Protein AF-A0A318CT00-F1 (afdb_monomer)

Solvent-accessible surface area (backbone atoms only — not comparable to full-atom values): 12158 Å² total; per-residue (Å²): 122,78,71,61,59,56,55,53,52,54,54,54,51,52,57,68,65,67,69,78,81,80,78,90,71,81,80,75,81,72,76,75,76,89,69,74,80,74,77,84,78,70,94,64,83,68,54,72,71,37,45,52,51,52,60,51,34,50,70,79,40,42,70,59,46,50,54,40,53,77,30,71,51,37,71,70,66,55,48,69,48,78,58,28,53,43,57,77,86,43,83,44,32,28,64,54,87,92,43,58,92,56,94,64,22,31,25,99,72,71,53,66,76,62,49,34,78,83,38,48,67,60,38,52,55,41,61,74,32,75,82,56,39,50,54,34,51,71,56,69,32,59,72,52,86,73,13,50,62,33,42,45,34,41,36,61,69,10,33,33,81,78,69,40,56,88,79,35,73,72,17,38,40,54,41,56,77,46,58,35,74,82,28,51,81,75,86,48,64,35,99,68,36,42,82,39,88,68,75,88,125

Structure (mmCIF, N/CA/C/O backbone):
data_AF-A0A318CT00-F1
#
_entry.id   AF-A0A318CT00-F1
#
loop_
_atom_site.group_PDB
_atom_site.id
_atom_site.type_symbol
_atom_site.label_atom_id
_atom_site.label_alt_id
_atom_site.label_comp_id
_atom_site.label_asym_id
_atom_site.label_entity_id
_atom_site.label_seq_id
_atom_site.pdbx_PDB_ins_code
_atom_site.Cartn_x
_atom_site.Cartn_y
_atom_site.Cartn_z
_atom_site.occupancy
_atom_site.B_iso_or_equiv
_atom_site.auth_seq_id
_atom_site.auth_comp_id
_atom_site.auth_asym_id
_atom_site.auth_atom_id
_atom_site.pdbx_PDB_model_num
ATOM 1 N N . MET A 1 1 ? -63.229 35.236 -42.352 1.00 52.47 1 MET A N 1
ATOM 2 C CA . MET A 1 1 ? -61.796 35.139 -41.970 1.00 52.47 1 MET A CA 1
ATOM 3 C C . MET A 1 1 ? -61.338 36.138 -40.893 1.00 52.47 1 MET A C 1
ATOM 5 O O . MET A 1 1 ? -60.357 35.857 -40.221 1.00 52.47 1 MET A O 1
ATOM 9 N N . ARG A 1 2 ? -62.037 37.259 -40.644 1.00 52.44 2 ARG A N 1
ATOM 10 C CA . ARG A 1 2 ? -61.587 38.312 -39.702 1.00 52.44 2 ARG A CA 1
ATOM 11 C C . ARG A 1 2 ? -61.764 37.989 -38.200 1.00 52.44 2 ARG A C 1
ATOM 13 O O . ARG A 1 2 ? -61.057 38.550 -37.375 1.00 52.44 2 ARG A O 1
ATOM 20 N N . HIS A 1 3 ? -62.640 37.044 -37.841 1.00 49.66 3 HIS A N 1
ATOM 21 C CA . HIS A 1 3 ? -62.879 36.651 -36.439 1.00 49.66 3 HIS A CA 1
ATOM 22 C C . HIS A 1 3 ? -61.951 35.543 -35.912 1.00 49.66 3 HIS A C 1
ATOM 24 O O . HIS A 1 3 ? -61.847 35.367 -34.701 1.00 49.66 3 HIS A O 1
ATOM 30 N N . TYR A 1 4 ? -61.254 34.814 -36.792 1.00 52.44 4 TYR A N 1
ATOM 31 C CA . TYR A 1 4 ? -60.377 33.708 -36.382 1.00 52.44 4 TYR A CA 1
ATOM 32 C C . TYR A 1 4 ? -58.984 34.207 -35.963 1.00 52.44 4 TYR A C 1
ATOM 34 O O . TYR A 1 4 ? -58.450 33.789 -34.941 1.00 52.44 4 TYR A O 1
ATOM 42 N N . SER A 1 5 ? -58.447 35.202 -36.680 1.00 50.97 5 SER A N 1
ATOM 43 C CA . SER A 1 5 ? -57.167 35.851 -36.351 1.00 50.97 5 SER A CA 1
ATOM 44 C C . SER A 1 5 ? -57.209 36.616 -35.016 1.00 50.97 5 SER A C 1
ATOM 46 O O . SER A 1 5 ? -56.236 36.595 -34.269 1.00 50.97 5 SER A O 1
ATOM 48 N N . SER A 1 6 ? -58.357 37.205 -34.654 1.00 52.09 6 SER A N 1
ATOM 49 C CA . SER A 1 6 ? -58.512 37.948 -33.393 1.00 52.09 6 SER A CA 1
ATOM 50 C C . SER A 1 6 ? -58.491 37.040 -32.154 1.00 52.09 6 SER A C 1
ATOM 52 O O . SER A 1 6 ? -57.925 37.418 -31.132 1.00 52.09 6 SER A O 1
ATOM 54 N N . ARG A 1 7 ? -59.027 35.813 -32.245 1.00 54.34 7 ARG A N 1
ATOM 55 C CA . ARG A 1 7 ? -59.023 34.857 -31.123 1.00 54.34 7 ARG A CA 1
ATOM 56 C C . ARG A 1 7 ? -57.649 34.235 -30.881 1.00 54.34 7 ARG A C 1
ATOM 58 O O . ARG A 1 7 ? -57.280 34.029 -29.731 1.00 54.34 7 ARG A O 1
ATOM 65 N N . ILE A 1 8 ? -56.873 34.011 -31.941 1.00 58.53 8 ILE A N 1
ATOM 66 C CA . ILE A 1 8 ? -55.503 33.490 -31.828 1.00 58.53 8 ILE A CA 1
ATOM 67 C C . ILE A 1 8 ? -54.570 34.553 -31.228 1.00 58.53 8 ILE A C 1
ATOM 69 O O . ILE A 1 8 ? -53.793 34.238 -30.332 1.00 58.53 8 ILE A O 1
ATOM 73 N N . SER A 1 9 ? -54.713 35.827 -31.619 1.00 55.22 9 SER A N 1
ATOM 74 C CA . SER A 1 9 ? -53.922 36.918 -31.026 1.00 55.22 9 SER A CA 1
ATOM 75 C C . SER A 1 9 ? -54.173 37.112 -29.528 1.00 55.22 9 SER A C 1
ATOM 77 O O . SER A 1 9 ? -53.223 37.37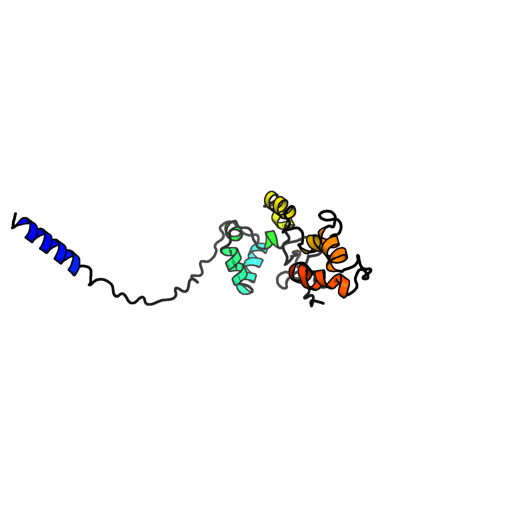4 -28.797 1.00 55.22 9 SER A O 1
ATOM 79 N N . ILE A 1 10 ? -55.412 36.953 -29.048 1.00 59.31 10 ILE A N 1
ATOM 80 C CA . ILE A 1 10 ? -55.735 37.119 -27.618 1.00 59.31 10 ILE A CA 1
ATOM 81 C C . ILE A 1 10 ? -55.177 35.954 -26.783 1.00 59.31 10 ILE A C 1
ATOM 83 O O . ILE A 1 10 ? -54.678 36.172 -25.681 1.00 59.31 10 ILE A O 1
ATOM 87 N N . ILE A 1 11 ? -55.187 34.731 -27.322 1.00 59.06 11 ILE A N 1
ATOM 88 C CA . ILE A 1 11 ? -54.630 33.553 -26.639 1.00 59.06 11 ILE A CA 1
ATOM 89 C C . ILE A 1 11 ? -53.096 33.636 -26.576 1.00 59.06 11 ILE A C 1
ATOM 91 O O . ILE A 1 11 ? -52.516 33.375 -25.525 1.00 59.06 11 ILE A O 1
ATOM 95 N N . CYS A 1 12 ? -52.428 34.079 -27.646 1.00 57.16 12 CYS A N 1
ATOM 96 C CA . CYS A 1 12 ? -50.974 34.262 -27.631 1.00 57.16 12 CYS A CA 1
ATOM 97 C C . CYS A 1 12 ? -50.523 35.386 -26.681 1.00 57.16 12 CYS A C 1
ATOM 99 O O . CYS A 1 12 ? -49.495 35.239 -26.021 1.00 57.16 12 CYS A O 1
ATOM 101 N N . LEU A 1 13 ? -51.291 36.476 -26.554 1.00 56.59 13 LEU A N 1
ATOM 102 C CA . LEU A 1 13 ? -50.952 37.568 -25.631 1.00 56.59 13 LEU A CA 1
ATOM 103 C C . LEU A 1 13 ? -51.122 37.161 -24.155 1.00 56.59 13 LEU A C 1
ATOM 105 O O . LEU A 1 13 ? -50.315 37.557 -23.316 1.00 56.59 13 LEU A O 1
ATOM 109 N N . ALA A 1 14 ? -52.125 36.334 -23.839 1.00 57.88 14 ALA A N 1
ATOM 110 C CA . ALA A 1 14 ? -52.352 35.822 -22.485 1.00 57.88 14 ALA A CA 1
ATOM 111 C C . ALA A 1 14 ? -51.259 34.835 -22.032 1.00 57.88 14 ALA A C 1
ATOM 113 O O . ALA A 1 14 ? -50.863 34.843 -20.868 1.00 57.88 14 ALA A O 1
ATOM 114 N N . VAL A 1 15 ? -50.716 34.031 -22.955 1.00 58.41 15 VAL A N 1
ATOM 115 C CA . VAL A 1 15 ? -49.593 33.122 -22.663 1.00 58.41 15 VAL A CA 1
ATOM 116 C C . VAL A 1 15 ? -48.281 33.894 -22.474 1.00 58.41 15 VAL A C 1
ATOM 118 O O . VAL A 1 15 ? -47.490 33.542 -21.604 1.00 58.41 15 VAL A O 1
ATOM 121 N N . LEU A 1 16 ? -48.068 34.985 -23.219 1.00 54.69 16 LEU A N 1
ATOM 122 C CA . LEU A 1 16 ? -46.859 35.807 -23.090 1.00 54.69 16 LEU A CA 1
ATOM 123 C C . LEU A 1 16 ? -46.834 36.670 -21.815 1.00 54.69 16 LEU A C 1
ATOM 125 O O . LEU A 1 16 ? -45.754 36.908 -21.282 1.00 54.69 16 LEU A O 1
ATOM 129 N N . PHE A 1 17 ? -47.987 37.093 -21.284 1.00 53.16 17 PHE A N 1
ATOM 130 C CA . PHE A 1 17 ? -48.047 37.876 -20.038 1.00 53.16 17 PHE A CA 1
ATOM 131 C C . PHE A 1 17 ? -48.208 37.037 -18.757 1.00 53.16 17 PHE A C 1
ATOM 133 O O . PHE A 1 17 ? -47.849 37.509 -17.680 1.00 53.16 17 PHE A O 1
ATOM 140 N N . GLY A 1 18 ? -48.693 35.793 -18.842 1.00 47.41 18 GLY A N 1
ATOM 141 C CA . GLY A 1 18 ? -48.834 34.907 -17.676 1.00 47.41 18 GLY A CA 1
ATOM 142 C C . GLY A 1 18 ? -47.523 34.280 -17.177 1.00 47.41 18 GLY A C 1
ATOM 143 O O . GLY A 1 18 ? -47.467 33.802 -16.048 1.00 47.41 18 GLY A O 1
ATOM 144 N N . GLY A 1 19 ? -46.464 34.284 -17.994 1.00 48.69 19 GLY A N 1
ATOM 145 C CA . GLY A 1 19 ? -45.205 33.589 -17.692 1.00 48.69 19 GLY A CA 1
ATOM 146 C C . GLY A 1 19 ? -44.165 34.378 -16.887 1.00 48.69 19 GLY A C 1
ATOM 147 O O . GLY A 1 19 ? -43.134 33.810 -16.543 1.00 48.69 19 GLY A O 1
ATOM 148 N N . VAL A 1 20 ? -44.388 35.665 -16.593 1.00 52.81 20 VAL A N 1
ATOM 149 C CA . VAL A 1 20 ? -43.320 36.566 -16.094 1.00 52.81 20 VAL A CA 1
ATOM 150 C C . VAL A 1 20 ? -43.417 36.880 -14.587 1.00 52.81 20 VAL A C 1
ATOM 152 O O . VAL A 1 20 ? -42.560 37.569 -14.049 1.00 52.81 20 VAL A O 1
ATOM 155 N N . LEU A 1 21 ? -44.400 36.342 -13.851 1.00 49.97 21 LEU A N 1
ATOM 156 C CA . LEU A 1 21 ? -44.610 36.687 -12.427 1.00 49.97 21 LEU A CA 1
ATOM 157 C C . LEU A 1 21 ? -44.388 35.557 -11.407 1.00 49.97 21 LEU A C 1
ATOM 159 O O . LEU A 1 21 ? -44.683 35.741 -10.229 1.00 49.97 21 LEU A O 1
ATOM 163 N N . ALA A 1 22 ? -43.820 34.416 -11.797 1.00 51.59 22 ALA A N 1
ATOM 164 C CA . ALA A 1 22 ? -43.527 33.333 -10.857 1.00 51.59 22 ALA A CA 1
ATOM 165 C C . ALA A 1 22 ? -42.032 32.989 -10.842 1.00 51.59 22 ALA A C 1
ATOM 167 O O . ALA A 1 22 ? -41.564 32.216 -11.672 1.00 51.59 22 ALA A O 1
ATOM 168 N N . GLY A 1 23 ? -41.299 33.531 -9.862 1.00 47.09 23 GLY A N 1
ATOM 169 C CA . GLY A 1 23 ? -40.053 32.905 -9.408 1.00 47.09 23 GLY A CA 1
ATOM 170 C C . GLY A 1 23 ? -38.842 33.810 -9.193 1.00 47.09 23 GLY A C 1
ATOM 171 O O . GLY A 1 23 ? -37.762 33.470 -9.660 1.00 47.09 23 GLY A O 1
ATOM 172 N N . THR A 1 24 ? -38.948 34.900 -8.429 1.00 51.81 24 THR A N 1
ATOM 173 C CA . THR A 1 24 ? -37.773 35.398 -7.687 1.00 51.81 24 THR A CA 1
ATOM 174 C C . THR A 1 24 ? -37.760 34.754 -6.304 1.00 51.81 24 THR A C 1
ATOM 176 O O . THR A 1 24 ? -38.106 35.378 -5.303 1.00 51.81 24 THR A O 1
ATOM 179 N N . SER A 1 25 ? -37.393 33.477 -6.242 1.00 45.25 25 SER A N 1
ATOM 180 C CA . SER A 1 25 ? -36.949 32.873 -4.989 1.00 45.25 25 SER A CA 1
ATOM 181 C C . SER A 1 25 ? -35.457 33.149 -4.876 1.00 45.25 25 SER A C 1
ATOM 183 O O . SER A 1 25 ? -34.653 32.534 -5.573 1.00 45.25 25 SER A O 1
ATOM 185 N N . ALA A 1 26 ? -35.092 34.118 -4.036 1.00 49.06 26 ALA A N 1
ATOM 186 C CA . ALA A 1 26 ? -33.720 34.266 -3.578 1.00 49.06 26 ALA A CA 1
ATOM 187 C C . ALA A 1 26 ? -33.295 32.930 -2.953 1.00 49.06 26 ALA A C 1
ATOM 189 O O . ALA A 1 26 ? -33.867 32.496 -1.953 1.00 49.06 26 ALA A O 1
ATOM 190 N N . ALA A 1 27 ? -32.353 32.241 -3.594 1.00 42.62 27 ALA A N 1
ATOM 191 C CA . ALA A 1 27 ? -31.769 31.024 -3.064 1.00 42.62 27 ALA A CA 1
ATOM 192 C C . ALA A 1 27 ? -30.893 31.402 -1.864 1.00 42.62 27 ALA A C 1
ATOM 194 O O . ALA A 1 27 ? -29.747 31.820 -2.009 1.00 42.62 27 ALA A O 1
ATOM 195 N N . GLU A 1 28 ? -31.468 31.290 -0.672 1.00 46.75 28 GLU A N 1
ATOM 196 C CA . GLU A 1 28 ? -30.740 31.237 0.586 1.00 46.75 28 GLU A CA 1
ATOM 197 C C . GLU A 1 28 ? -29.873 29.970 0.545 1.00 46.75 28 GLU A C 1
ATOM 199 O O . GLU A 1 28 ? -30.376 28.850 0.662 1.00 46.75 28 GLU A O 1
ATOM 204 N N . THR A 1 29 ? -28.569 30.122 0.301 1.00 46.72 29 THR A N 1
ATOM 205 C CA . THR A 1 29 ? -27.605 29.020 0.372 1.00 46.72 29 THR A CA 1
ATOM 206 C C . THR A 1 29 ? -27.414 28.639 1.835 1.00 46.72 29 THR A C 1
ATOM 208 O O . THR A 1 29 ? -26.446 29.031 2.484 1.00 46.72 29 THR A O 1
ATOM 211 N N . LYS A 1 30 ? -28.369 27.886 2.383 1.00 43.84 30 LYS A N 1
ATOM 212 C CA . LYS A 1 30 ? -28.111 27.040 3.542 1.00 43.84 30 LYS A CA 1
ATOM 213 C C . LYS A 1 30 ? -27.163 25.960 3.062 1.00 43.84 30 LYS A C 1
ATOM 215 O O . LYS A 1 30 ? -27.610 25.034 2.394 1.00 43.84 30 LYS A O 1
ATOM 220 N N . ASP A 1 31 ? -25.877 26.106 3.367 1.00 51.81 31 ASP A N 1
ATOM 221 C CA . ASP A 1 31 ? -24.931 25.000 3.266 1.00 51.81 31 ASP A CA 1
ATOM 222 C C . ASP A 1 31 ? -25.512 23.836 4.077 1.00 51.81 31 ASP A C 1
ATOM 224 O O . ASP A 1 31 ? -25.619 23.937 5.308 1.00 51.81 31 ASP A O 1
ATOM 228 N N . PRO A 1 32 ? -25.965 22.748 3.429 1.00 48.97 32 PRO A N 1
ATOM 229 C CA . PRO A 1 32 ? -26.409 21.595 4.169 1.00 48.97 32 PRO A CA 1
ATOM 230 C C . PRO A 1 32 ? -25.144 21.002 4.767 1.00 48.97 32 PRO A C 1
ATOM 232 O O . PRO A 1 32 ? -24.272 20.502 4.062 1.00 48.97 32 PRO A O 1
ATOM 235 N N . ASN A 1 33 ? -25.015 21.097 6.081 1.00 59.34 33 ASN A N 1
ATOM 236 C CA . ASN A 1 33 ? -24.000 20.369 6.811 1.00 59.34 33 ASN A CA 1
ATOM 237 C C . ASN A 1 33 ? -24.298 18.870 6.605 1.00 59.34 33 ASN A C 1
ATOM 239 O O . ASN A 1 33 ? -25.126 18.298 7.309 1.00 59.34 33 ASN A O 1
ATOM 243 N N . ILE A 1 34 ? -23.679 18.245 5.591 1.00 55.53 34 ILE A N 1
ATOM 244 C CA . ILE A 1 34 ? -23.815 16.815 5.235 1.00 55.53 34 ILE A CA 1
ATOM 245 C C . ILE A 1 34 ? -23.017 15.955 6.229 1.00 55.53 34 ILE A C 1
ATOM 247 O O . ILE A 1 34 ? -22.275 15.045 5.874 1.00 55.53 34 ILE A O 1
ATOM 251 N N . ALA A 1 35 ? -23.146 16.279 7.508 1.00 53.94 35 ALA A N 1
ATOM 252 C CA . ALA A 1 35 ? -22.659 15.496 8.623 1.00 53.94 35 ALA A CA 1
ATOM 253 C C . ALA A 1 35 ? -23.850 15.078 9.491 1.00 53.94 35 ALA A C 1
ATOM 255 O O . ALA A 1 35 ? -23.768 15.074 10.719 1.00 53.94 35 ALA A O 1
ATOM 256 N N . ASP A 1 36 ? -24.952 14.669 8.856 1.00 50.88 36 ASP A N 1
ATOM 257 C CA . ASP A 1 36 ? -25.852 13.718 9.492 1.00 50.88 36 ASP A CA 1
ATOM 258 C C . ASP A 1 36 ? -25.033 12.450 9.718 1.00 50.88 36 ASP A C 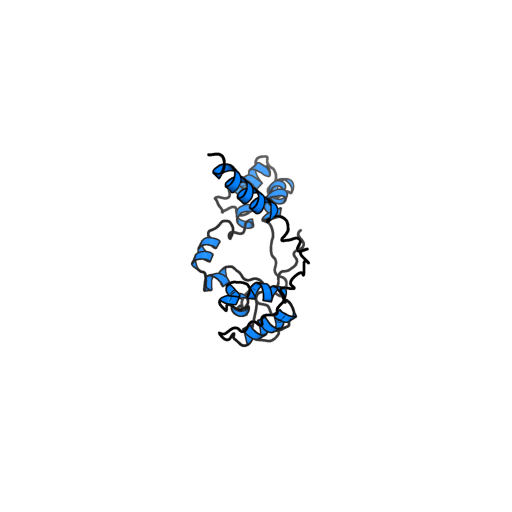1
ATOM 260 O O . ASP A 1 36 ? -24.787 11.659 8.802 1.00 50.88 36 ASP A O 1
ATOM 264 N N . LYS A 1 37 ? -24.542 12.300 10.952 1.00 58.06 37 LYS A N 1
ATOM 265 C CA . LYS A 1 37 ? -23.853 11.111 11.443 1.00 58.06 37 LYS A CA 1
ATOM 266 C C . LYS A 1 37 ? -24.814 9.928 11.360 1.00 58.06 37 LYS A C 1
ATOM 268 O O . LYS A 1 37 ? -25.408 9.519 12.350 1.00 58.06 37 LYS A O 1
ATOM 273 N N . LYS A 1 38 ? -24.958 9.353 10.166 1.00 54.59 38 LYS A N 1
ATOM 274 C CA . LYS A 1 38 ? -25.502 8.013 9.998 1.00 54.59 38 LYS A CA 1
ATOM 275 C C . LYS A 1 38 ? -24.506 7.067 10.642 1.00 54.59 38 LYS A C 1
ATOM 277 O O . LYS A 1 38 ? -23.428 6.807 10.095 1.00 54.59 38 LYS A O 1
ATOM 282 N N . GLU A 1 39 ? -24.864 6.636 11.842 1.00 59.38 39 GLU A N 1
ATOM 283 C CA . GLU A 1 39 ? -24.234 5.545 12.561 1.00 59.38 39 GLU A CA 1
ATOM 284 C C . GLU A 1 39 ? -24.133 4.342 11.620 1.00 59.38 39 GLU A C 1
ATOM 286 O O . GLU A 1 39 ? -25.124 3.872 11.054 1.00 59.38 39 GLU A O 1
ATOM 291 N N . LEU A 1 40 ? -22.902 3.898 11.377 1.00 53.38 40 LEU A N 1
ATOM 292 C CA . LEU A 1 40 ? -22.662 2.680 10.623 1.00 53.38 40 LEU A CA 1
ATOM 293 C C . LEU A 1 40 ? -23.032 1.492 11.491 1.00 53.38 40 LEU A C 1
ATOM 295 O O . LEU A 1 40 ? -22.228 1.042 12.302 1.00 53.38 40 LEU A O 1
ATOM 299 N N . VAL A 1 41 ? -24.220 0.944 11.280 1.00 53.31 41 VAL A N 1
ATOM 300 C CA . VAL A 1 41 ? -24.570 -0.352 11.855 1.00 53.31 41 VAL A CA 1
ATOM 301 C C . VAL A 1 41 ? -24.262 -1.429 10.821 1.00 53.31 41 VAL A C 1
ATOM 303 O O . VAL A 1 41 ? -25.009 -1.645 9.865 1.00 53.31 41 VAL A O 1
ATOM 306 N N . ILE A 1 42 ? -23.124 -2.090 11.000 1.00 55.59 42 ILE A N 1
ATOM 307 C CA . ILE A 1 42 ? -22.641 -3.156 10.122 1.00 55.59 42 ILE A CA 1
ATOM 308 C C . ILE A 1 42 ? -23.365 -4.453 10.513 1.00 55.59 42 ILE A C 1
ATOM 310 O O . ILE A 1 42 ? -23.166 -4.988 11.599 1.00 55.59 42 ILE A O 1
ATOM 314 N N . LYS A 1 43 ? -24.231 -4.971 9.632 1.00 50.59 43 LYS A N 1
ATOM 315 C CA . LYS A 1 43 ? -25.104 -6.139 9.898 1.00 50.59 43 LYS A CA 1
ATOM 316 C C . LYS A 1 43 ? -24.457 -7.520 9.654 1.00 50.59 43 LYS A C 1
ATOM 318 O O . LYS A 1 43 ? -25.150 -8.534 9.639 1.00 50.59 43 LYS A O 1
ATOM 323 N N . ARG A 1 44 ? -23.130 -7.579 9.512 1.00 63.12 44 ARG A N 1
ATOM 324 C CA . ARG A 1 44 ? -22.292 -8.782 9.674 1.00 63.12 44 ARG A CA 1
ATOM 325 C C . ARG A 1 44 ? -21.217 -8.416 10.689 1.00 63.12 44 ARG A C 1
ATOM 327 O O . ARG A 1 44 ? -20.488 -7.463 10.452 1.00 63.12 44 ARG A O 1
ATOM 334 N N . GLY A 1 45 ? -21.167 -9.106 11.825 1.00 69.25 45 GLY A N 1
ATOM 335 C CA . GLY A 1 45 ? -20.269 -8.715 12.910 1.00 69.25 45 GLY A CA 1
ATOM 336 C C . GLY A 1 45 ? -18.810 -8.694 12.455 1.00 69.25 45 GLY A C 1
ATOM 337 O O . GLY A 1 45 ? -18.347 -9.637 11.813 1.00 69.25 45 GLY A O 1
ATOM 338 N N . TYR A 1 46 ? -18.101 -7.620 12.787 1.00 84.50 46 TYR A N 1
ATOM 339 C CA . TYR A 1 46 ? -16.644 -7.618 12.769 1.00 84.50 46 TYR A CA 1
ATOM 340 C C . TYR A 1 46 ? -16.111 -8.476 13.915 1.00 84.50 46 TYR A C 1
ATOM 342 O O . TYR A 1 46 ? -16.795 -8.648 14.927 1.00 84.50 46 TYR A O 1
ATOM 350 N N . SER A 1 47 ? -14.886 -8.994 13.776 1.00 88.44 47 SER A N 1
ATOM 351 C CA . SER A 1 47 ? -14.186 -9.529 14.946 1.00 88.44 47 SER A CA 1
ATOM 352 C C . SER A 1 47 ? -13.990 -8.414 15.975 1.00 88.44 47 SER A C 1
ATOM 354 O O . SER A 1 47 ? -13.991 -7.227 15.632 1.00 88.44 47 SER A O 1
ATOM 356 N N . GLU A 1 48 ? -13.799 -8.790 17.234 1.00 89.50 48 GLU A N 1
ATOM 357 C CA . GLU A 1 48 ? -13.554 -7.831 18.310 1.00 89.50 48 GLU A CA 1
ATOM 358 C C . GLU A 1 48 ? -12.323 -6.961 18.008 1.00 89.50 48 GLU A C 1
ATOM 360 O O . GLU A 1 48 ? -12.340 -5.746 18.188 1.00 89.50 48 GLU A O 1
ATOM 365 N N . GLU A 1 49 ? -11.268 -7.551 17.442 1.00 89.62 49 GLU A N 1
ATOM 366 C CA . GLU A 1 49 ? -10.069 -6.819 17.040 1.00 89.62 49 GLU A CA 1
ATOM 367 C C . GLU A 1 49 ? -10.354 -5.815 15.922 1.00 89.62 49 GLU A C 1
ATOM 369 O O . GLU A 1 49 ? -9.866 -4.685 15.973 1.00 89.62 49 GLU A O 1
ATOM 374 N N . ALA A 1 50 ? -11.146 -6.199 14.919 1.00 92.31 50 ALA A N 1
ATOM 375 C CA . ALA A 1 50 ? -11.522 -5.305 13.833 1.00 92.31 50 ALA A CA 1
ATOM 376 C C . ALA A 1 50 ? -12.413 -4.150 14.329 1.00 92.31 50 ALA A C 1
ATOM 378 O O . ALA A 1 50 ? -12.184 -3.002 13.940 1.00 92.31 50 ALA A O 1
ATOM 379 N N . ALA A 1 51 ? -13.360 -4.423 15.232 1.00 91.69 51 ALA A N 1
ATOM 380 C CA . ALA A 1 51 ? -14.199 -3.403 15.862 1.00 91.69 51 ALA A CA 1
ATOM 381 C C . ALA A 1 51 ? -13.364 -2.404 16.681 1.00 91.69 51 ALA A C 1
ATOM 383 O O . ALA A 1 51 ? -13.474 -1.196 16.471 1.00 91.69 51 ALA A O 1
ATOM 384 N N . ASN A 1 52 ? -12.434 -2.897 17.505 1.00 92.31 52 ASN A N 1
ATOM 385 C CA . ASN A 1 52 ? -11.511 -2.064 18.282 1.00 92.31 52 ASN A CA 1
ATOM 386 C C . ASN A 1 52 ? -10.678 -1.126 17.391 1.00 92.31 52 ASN A C 1
ATOM 388 O O . ASN A 1 52 ? -10.445 0.035 17.741 1.00 92.31 52 ASN A O 1
ATOM 392 N N . CYS A 1 53 ? -10.246 -1.610 16.219 1.00 94.19 53 CYS A N 1
ATOM 393 C CA . CYS A 1 53 ? -9.543 -0.779 15.241 1.00 94.19 53 CYS A CA 1
ATOM 394 C C . CYS A 1 53 ? -10.440 0.365 14.745 1.00 94.19 53 CYS A C 1
ATOM 396 O O . CYS A 1 53 ? -10.013 1.518 14.755 1.00 94.19 53 CYS A O 1
ATOM 398 N N . ILE A 1 54 ? -11.677 0.060 14.344 1.00 94.50 54 ILE A N 1
ATOM 399 C CA . ILE A 1 54 ? -12.633 1.042 13.810 1.00 94.50 54 ILE A CA 1
ATOM 400 C C . ILE A 1 54 ? -12.991 2.089 14.871 1.00 94.50 54 ILE A C 1
ATOM 402 O O . ILE A 1 54 ? -12.945 3.283 14.584 1.00 94.50 54 ILE A O 1
ATOM 406 N N . GLU A 1 55 ? -13.296 1.672 16.099 1.00 94.06 55 GLU A N 1
ATOM 407 C CA . GLU A 1 55 ? -13.702 2.576 17.181 1.00 94.06 55 GLU A CA 1
ATOM 408 C C . GLU A 1 55 ? -12.589 3.538 17.603 1.00 94.06 55 GLU A C 1
ATOM 410 O O . GLU A 1 55 ? -12.831 4.732 17.805 1.00 94.06 55 GLU A O 1
ATOM 415 N N . CYS A 1 56 ? -11.358 3.035 17.721 1.00 94.19 56 CYS A N 1
ATOM 416 C CA . CYS A 1 56 ? -10.203 3.862 18.051 1.00 94.19 56 CYS A CA 1
ATOM 417 C C . CYS A 1 56 ? -9.898 4.846 16.911 1.00 94.19 56 CYS A C 1
ATOM 419 O O . CYS A 1 56 ? -9.789 6.053 17.132 1.00 94.19 56 CYS A O 1
ATOM 421 N N . HIS A 1 57 ? -9.856 4.365 15.665 1.00 95.31 57 HIS A N 1
ATOM 422 C CA . HIS A 1 57 ? -9.563 5.215 14.511 1.00 95.31 57 HIS A CA 1
ATOM 423 C C . HIS A 1 57 ? -10.695 6.185 14.153 1.00 95.31 57 HIS A C 1
ATOM 425 O O . HIS A 1 57 ? -10.423 7.208 13.529 1.00 95.31 57 HIS A O 1
ATOM 431 N N . ALA A 1 58 ? -11.936 5.939 14.579 1.00 94.12 58 ALA A N 1
ATOM 432 C CA . ALA A 1 58 ? -13.023 6.907 14.441 1.00 94.12 58 ALA A CA 1
ATOM 433 C C . ALA A 1 58 ? -12.792 8.156 15.306 1.00 94.12 58 ALA A C 1
ATOM 435 O O . ALA A 1 58 ? -13.276 9.234 14.963 1.00 94.12 58 ALA A O 1
ATOM 436 N N . LYS A 1 59 ? -12.038 8.020 16.404 1.00 93.69 59 LYS A N 1
ATOM 437 C CA . LYS A 1 59 ? -11.648 9.123 17.293 1.00 93.69 59 LYS A CA 1
ATOM 438 C C . LYS A 1 59 ? -10.341 9.770 16.837 1.00 93.69 59 LYS A C 1
ATOM 440 O O . LYS A 1 59 ? -10.280 10.985 16.701 1.00 93.69 59 LYS A O 1
ATOM 445 N N . GLU A 1 60 ? -9.323 8.955 16.560 1.00 93.44 60 GLU A N 1
ATOM 446 C CA . GLU A 1 60 ? -7.964 9.436 16.267 1.00 93.44 60 GLU A CA 1
ATOM 447 C C . GLU A 1 60 ? -7.783 9.902 14.813 1.00 93.44 60 GLU A C 1
ATOM 449 O O . GLU A 1 60 ? -7.038 10.840 14.539 1.00 93.44 60 GLU A O 1
ATOM 454 N N . THR A 1 61 ? -8.446 9.247 13.855 1.00 93.38 61 THR A N 1
ATOM 455 C CA . THR A 1 61 ? -8.296 9.510 12.413 1.00 93.38 61 THR A CA 1
ATOM 456 C C . THR A 1 61 ? -9.646 9.444 11.679 1.00 93.38 61 THR A C 1
ATOM 458 O O . THR A 1 61 ? -9.818 8.617 10.774 1.00 93.38 61 THR A O 1
ATOM 461 N N . PRO A 1 62 ? -10.622 10.302 12.030 1.00 92.81 62 PRO A N 1
ATOM 462 C CA . PRO A 1 62 ? -11.996 10.207 11.527 1.00 92.81 62 PRO A CA 1
ATOM 463 C C . PRO A 1 62 ? -12.092 10.252 9.996 1.00 92.81 62 PRO A C 1
ATOM 465 O O . PRO A 1 62 ? -12.906 9.540 9.413 1.00 92.81 62 PRO A O 1
ATOM 468 N N . GLY A 1 63 ? -11.222 11.015 9.323 1.00 94.62 63 GLY A N 1
ATOM 469 C CA . GLY A 1 63 ? -11.209 11.092 7.857 1.00 94.62 63 GLY A CA 1
ATOM 470 C C . GLY A 1 63 ? -10.853 9.769 7.163 1.00 94.62 63 GLY A C 1
ATOM 471 O O . GLY A 1 63 ? -11.391 9.471 6.096 1.00 94.62 63 GLY A O 1
ATOM 472 N N . ILE A 1 64 ? -9.997 8.940 7.776 1.00 94.81 64 ILE A N 1
ATOM 473 C CA . ILE A 1 64 ? -9.659 7.607 7.246 1.00 94.81 64 ILE A CA 1
ATOM 474 C C . ILE A 1 64 ? -10.870 6.683 7.365 1.00 94.81 64 ILE A C 1
ATOM 476 O O . ILE A 1 64 ? -11.203 5.980 6.411 1.00 94.81 64 ILE A O 1
ATOM 480 N N . ILE A 1 65 ? -11.547 6.715 8.516 1.00 95.62 65 ILE A N 1
ATOM 481 C CA . ILE A 1 65 ? -12.747 5.910 8.744 1.00 95.62 65 ILE A CA 1
ATOM 482 C C . ILE A 1 65 ? -13.864 6.315 7.793 1.00 95.62 65 ILE A C 1
ATOM 484 O O . ILE A 1 65 ? -14.469 5.431 7.197 1.00 95.62 65 ILE A O 1
ATOM 488 N N . GLU A 1 66 ? -14.098 7.610 7.580 1.00 94.00 66 GLU A N 1
ATOM 489 C CA . GLU A 1 66 ? -15.123 8.066 6.636 1.00 94.00 66 GLU A CA 1
ATOM 490 C C . GLU A 1 66 ? -14.800 7.633 5.196 1.00 94.00 66 GLU A C 1
ATOM 492 O O . GLU A 1 66 ? -15.662 7.112 4.490 1.00 94.00 66 GLU A O 1
ATOM 497 N N . SER A 1 67 ? -13.535 7.740 4.779 1.00 95.81 67 SER A N 1
ATOM 498 C CA . SER A 1 67 ? -13.100 7.287 3.449 1.00 95.81 67 SER A CA 1
ATOM 499 C C . SER A 1 67 ? -13.308 5.781 3.254 1.00 95.81 67 SER A C 1
ATOM 501 O O . SER A 1 67 ? -13.797 5.339 2.215 1.00 95.81 67 SER A O 1
ATOM 503 N N . TRP A 1 68 ? -12.958 4.978 4.262 1.00 95.44 68 TRP A N 1
ATOM 504 C CA . TRP A 1 68 ? -13.161 3.530 4.241 1.00 95.44 68 TRP A CA 1
ATOM 505 C C . TRP A 1 68 ? -14.649 3.158 4.241 1.00 95.44 68 TRP A C 1
ATOM 507 O O . TRP A 1 68 ? -15.074 2.341 3.421 1.00 95.44 68 TRP A O 1
ATOM 517 N N . LYS A 1 69 ? -15.432 3.802 5.113 1.00 92.69 69 LYS A N 1
ATOM 518 C CA . LYS A 1 69 ? -16.883 3.658 5.259 1.00 92.69 69 LYS A CA 1
ATOM 519 C C . LYS A 1 69 ? -17.613 3.876 3.941 1.00 92.69 69 LYS A C 1
ATOM 521 O O . LYS A 1 69 ? -18.443 3.058 3.560 1.00 92.69 69 LYS A O 1
ATOM 526 N N . LEU A 1 70 ? -17.318 4.990 3.271 1.00 93.81 70 LEU A N 1
ATOM 527 C CA . LEU A 1 70 ? -17.946 5.359 2.003 1.00 93.81 70 LEU A CA 1
ATOM 528 C C . LEU A 1 70 ? -17.404 4.521 0.835 1.00 93.81 70 LEU A C 1
ATOM 530 O O . LEU A 1 70 ? -18.052 4.396 -0.205 1.00 93.81 70 LEU A O 1
ATOM 534 N N . GLY A 1 71 ? -16.226 3.917 0.998 1.00 94.38 71 GLY A N 1
ATOM 535 C CA . GLY A 1 71 ? -15.608 3.038 0.017 1.00 94.38 71 GLY A CA 1
ATOM 536 C C . GLY A 1 71 ? -16.324 1.693 -0.144 1.00 94.38 71 GLY A C 1
ATOM 537 O O . GLY A 1 71 ? -17.041 1.206 0.729 1.00 94.38 71 GLY A O 1
ATOM 538 N N . LYS A 1 72 ? -16.096 1.030 -1.285 1.00 94.25 72 LYS A N 1
ATOM 539 C CA . LYS A 1 72 ? -16.681 -0.294 -1.572 1.00 94.25 72 LYS A CA 1
ATOM 540 C C . LYS A 1 72 ? -16.215 -1.382 -0.600 1.00 94.25 72 LYS A C 1
ATOM 542 O O . LYS A 1 72 ? -16.985 -2.284 -0.299 1.00 94.25 72 LYS A O 1
ATOM 547 N N . MET A 1 73 ? -14.983 -1.287 -0.098 1.00 93.25 73 MET A N 1
ATOM 548 C CA . MET A 1 73 ? -14.434 -2.264 0.848 1.00 93.25 73 MET A CA 1
ATOM 549 C C . MET A 1 73 ? -15.135 -2.208 2.209 1.00 93.25 73 MET A C 1
ATOM 551 O O . MET A 1 73 ? -15.491 -3.260 2.735 1.00 93.25 73 MET A O 1
ATOM 555 N N . GLY A 1 74 ? -15.432 -1.009 2.729 1.00 92.19 74 GLY A N 1
ATOM 556 C CA . GLY A 1 74 ? -16.236 -0.852 3.945 1.00 92.19 74 GLY A CA 1
ATOM 557 C C . GLY A 1 74 ? -17.651 -1.402 3.771 1.00 92.19 74 GLY A C 1
ATOM 558 O O . GLY A 1 74 ? -18.103 -2.205 4.584 1.00 92.19 74 GLY A O 1
ATOM 559 N N . HIS A 1 75 ? -18.309 -1.082 2.650 1.00 89.94 75 HIS A N 1
ATOM 560 C CA . HIS A 1 75 ? -19.625 -1.640 2.308 1.00 89.94 75 HIS A CA 1
ATOM 561 C C . HIS A 1 75 ? -19.627 -3.171 2.163 1.00 89.94 75 HIS A C 1
ATOM 563 O O . HIS A 1 75 ? -20.611 -3.821 2.512 1.00 89.94 75 HIS A O 1
ATOM 569 N N . ALA A 1 76 ? -18.534 -3.753 1.664 1.00 89.75 76 ALA A N 1
ATOM 570 C CA . ALA A 1 76 ? -18.360 -5.199 1.542 1.00 89.75 76 ALA A CA 1
ATOM 571 C C . ALA A 1 76 ? -17.976 -5.885 2.868 1.00 89.75 76 ALA A C 1
ATOM 573 O O . ALA A 1 76 ? -17.900 -7.112 2.916 1.00 89.75 76 ALA A O 1
ATOM 574 N N . GLY A 1 77 ? -17.740 -5.121 3.940 1.00 90.25 77 GLY A N 1
ATOM 575 C CA . GLY A 1 77 ? -17.336 -5.654 5.239 1.00 90.25 77 GLY A CA 1
ATOM 576 C C . GLY A 1 77 ? -15.853 -6.026 5.338 1.00 90.25 77 GLY A C 1
ATOM 577 O O . GLY A 1 77 ? -15.482 -6.720 6.277 1.00 90.25 77 GLY A O 1
ATOM 578 N N . VAL A 1 78 ? -14.999 -5.569 4.417 1.00 93.50 78 VAL A N 1
ATOM 579 C CA . VAL A 1 78 ? -13.539 -5.707 4.538 1.00 93.50 78 VAL A CA 1
ATOM 580 C C . VAL A 1 78 ? -13.041 -4.641 5.508 1.00 93.50 78 VAL A C 1
ATOM 582 O O . VAL A 1 78 ? -13.156 -3.444 5.244 1.00 93.50 78 VAL A O 1
ATOM 585 N N . SER A 1 79 ? -12.518 -5.069 6.647 1.00 93.94 79 SER A N 1
ATOM 586 C CA . SER A 1 79 ? -12.096 -4.222 7.759 1.00 93.94 79 SER A CA 1
ATOM 587 C C . SER A 1 79 ? -10.629 -3.791 7.655 1.00 93.94 79 SER A C 1
ATOM 589 O O . SER A 1 79 ? -9.858 -4.266 6.818 1.00 93.94 79 SER A O 1
ATOM 591 N N . CYS A 1 80 ? -10.206 -2.909 8.563 1.00 94.25 80 CYS A N 1
ATOM 592 C CA . CYS A 1 80 ? -8.799 -2.533 8.719 1.00 94.25 80 CYS A CA 1
ATOM 593 C C . CYS A 1 80 ? -7.912 -3.761 8.992 1.00 94.25 80 CYS A C 1
ATOM 595 O O . CYS A 1 80 ? -6.773 -3.825 8.525 1.00 94.25 80 CYS A O 1
ATOM 597 N N . TYR A 1 81 ? -8.447 -4.733 9.740 1.00 93.62 81 TYR A N 1
ATOM 598 C CA . TYR A 1 81 ? -7.744 -5.941 10.161 1.00 93.62 81 TYR A CA 1
ATOM 599 C C . TYR A 1 81 ? -7.330 -6.798 8.959 1.00 93.62 81 TYR A C 1
ATOM 601 O O . TYR A 1 81 ? -6.187 -7.246 8.883 1.00 93.62 81 TYR A O 1
ATOM 609 N N . ASP A 1 82 ? -8.222 -6.948 7.979 1.00 93.44 82 ASP A N 1
ATOM 610 C CA . ASP A 1 82 ? -8.034 -7.826 6.816 1.00 93.44 82 ASP A CA 1
ATOM 611 C C . ASP A 1 82 ? -6.849 -7.410 5.929 1.00 93.44 82 ASP A C 1
ATOM 613 O O . ASP A 1 82 ? -6.186 -8.253 5.315 1.00 93.44 82 ASP A O 1
ATOM 617 N N . CYS A 1 83 ? -6.558 -6.107 5.892 1.00 95.00 83 CYS A N 1
ATOM 618 C CA . CYS A 1 83 ? -5.494 -5.530 5.074 1.00 95.00 83 CYS A CA 1
ATOM 619 C C . CYS A 1 83 ? -4.203 -5.268 5.856 1.00 95.00 83 CYS A C 1
ATOM 621 O O . CYS A 1 83 ? -3.108 -5.480 5.329 1.00 95.00 83 CYS A O 1
ATOM 623 N N . HIS A 1 84 ? -4.309 -4.769 7.089 1.00 95.44 84 HIS A N 1
ATOM 624 C CA . HIS A 1 84 ? -3.143 -4.279 7.823 1.00 95.44 84 HIS A CA 1
ATOM 625 C C . HIS A 1 84 ? -2.476 -5.334 8.695 1.00 95.44 84 HIS A C 1
ATOM 627 O O . HIS A 1 84 ? -1.293 -5.176 8.997 1.00 95.44 84 HIS A O 1
ATOM 633 N N . VAL A 1 85 ? -3.181 -6.390 9.109 1.00 93.69 85 VAL A N 1
ATOM 634 C CA . VAL A 1 85 ? -2.587 -7.411 9.976 1.00 93.69 85 VAL A CA 1
ATOM 635 C C . VAL A 1 85 ? -1.613 -8.283 9.198 1.00 93.69 85 VAL A C 1
ATOM 637 O O . VAL A 1 85 ? -1.897 -8.794 8.112 1.00 93.69 85 VAL A O 1
ATOM 640 N N . VAL A 1 86 ? -0.436 -8.463 9.788 1.00 93.62 86 VAL A N 1
ATOM 641 C CA . VAL A 1 86 ? 0.660 -9.256 9.238 1.00 93.62 86 VAL A CA 1
ATOM 642 C C . VAL A 1 86 ? 1.202 -10.212 10.290 1.00 93.62 86 VAL A C 1
ATOM 644 O O . VAL A 1 86 ? 1.017 -10.036 11.493 1.00 93.62 86 VAL A O 1
ATOM 647 N N . GLU A 1 87 ? 1.909 -11.238 9.835 1.00 92.12 87 GLU A N 1
ATOM 648 C CA . GLU A 1 87 ? 2.609 -12.150 10.732 1.00 92.12 87 GLU A CA 1
ATOM 649 C C . GLU A 1 87 ? 3.760 -11.434 11.448 1.00 92.12 87 GLU A C 1
ATOM 651 O O . GLU A 1 87 ? 4.455 -10.611 10.852 1.00 92.12 87 GLU A O 1
ATOM 656 N N . LYS A 1 88 ? 4.039 -11.821 12.699 1.00 91.25 88 LYS A N 1
ATOM 657 C CA . LYS A 1 88 ? 5.144 -11.268 13.505 1.00 91.25 88 LYS A CA 1
ATOM 658 C C . LYS A 1 88 ? 6.507 -11.318 12.802 1.00 91.25 88 LYS A C 1
ATOM 660 O O . LYS A 1 88 ? 7.336 -10.446 13.021 1.00 91.25 88 LYS A O 1
ATOM 665 N N . LYS A 1 89 ? 6.743 -12.345 11.978 1.00 90.38 89 LYS A N 1
ATOM 666 C CA . LYS A 1 89 ? 7.996 -12.535 11.226 1.00 90.38 89 LYS A CA 1
ATOM 667 C C . LYS A 1 89 ? 8.102 -11.675 9.961 1.00 90.38 89 LYS A C 1
ATOM 669 O O . LYS A 1 89 ? 9.121 -11.736 9.282 1.00 90.38 89 LYS A O 1
ATOM 674 N N . SER A 1 90 ? 7.058 -10.926 9.603 1.00 87.69 90 SER A N 1
ATOM 675 C CA . SER A 1 90 ? 7.117 -9.993 8.479 1.00 87.69 90 SER A CA 1
ATOM 676 C C . SER A 1 90 ? 8.148 -8.903 8.766 1.00 87.69 90 SER A C 1
ATOM 678 O O . SER A 1 90 ? 8.162 -8.335 9.856 1.00 87.69 90 SER A O 1
ATOM 680 N N . SER A 1 91 ? 8.966 -8.554 7.774 1.00 83.81 91 SER A N 1
ATOM 681 C CA . SER A 1 91 ? 9.917 -7.437 7.874 1.00 83.81 91 SER A CA 1
ATOM 682 C C . SER A 1 91 ? 9.233 -6.089 8.119 1.00 83.81 91 SER A C 1
ATOM 684 O O . SER A 1 91 ? 9.866 -5.149 8.579 1.00 83.81 91 SER A O 1
ATOM 686 N N . MET A 1 92 ? 7.934 -5.995 7.831 1.00 82.81 92 MET A N 1
ATOM 687 C CA . MET A 1 92 ? 7.128 -4.792 8.031 1.00 82.81 92 MET A CA 1
ATOM 688 C C . MET A 1 92 ? 6.207 -4.895 9.254 1.00 82.81 92 MET A C 1
ATOM 690 O O . MET A 1 92 ? 5.281 -4.093 9.395 1.00 82.81 92 MET A O 1
ATOM 694 N N . ALA A 1 93 ? 6.404 -5.912 10.102 1.00 90.81 93 ALA A N 1
ATOM 695 C CA . ALA A 1 93 ? 5.634 -6.090 11.321 1.00 90.81 93 ALA A CA 1
ATOM 696 C C . ALA A 1 93 ? 5.997 -5.009 12.343 1.00 90.81 93 ALA A C 1
ATOM 698 O O . ALA A 1 93 ? 7.156 -4.843 12.726 1.00 90.81 93 ALA A O 1
ATOM 699 N N . SER A 1 94 ? 4.973 -4.304 12.814 1.00 91.44 94 SER A N 1
ATOM 700 C CA . SER A 1 94 ? 5.065 -3.289 13.859 1.00 91.44 94 SER A CA 1
ATOM 701 C C . SER A 1 94 ? 3.792 -3.292 14.715 1.00 91.44 94 SER A C 1
ATOM 703 O O . SER A 1 94 ? 2.810 -3.965 14.397 1.00 91.44 94 SER A O 1
ATOM 705 N N . GLN A 1 95 ? 3.795 -2.546 15.820 1.00 92.50 95 GLN A N 1
ATOM 706 C CA . GLN A 1 95 ? 2.605 -2.320 16.647 1.00 92.50 95 GLN A CA 1
ATOM 707 C C . GLN A 1 95 ? 2.382 -0.823 16.858 1.00 92.50 95 GLN A C 1
ATOM 709 O O . GLN A 1 95 ? 3.336 -0.067 17.067 1.00 92.50 95 GLN A O 1
ATOM 714 N N . CYS A 1 96 ? 1.124 -0.378 16.802 1.00 90.62 96 CYS A N 1
ATOM 715 C CA . CYS A 1 96 ? 0.734 0.968 17.225 1.00 90.62 96 CYS A CA 1
ATOM 716 C C . CYS A 1 96 ? 0.508 1.019 18.745 1.00 90.62 96 CYS A C 1
ATOM 718 O O . CYS A 1 96 ? 0.492 -0.014 19.413 1.00 90.62 96 CYS A O 1
ATOM 720 N N . LYS A 1 97 ? 0.322 2.226 19.300 1.00 90.19 97 LYS A N 1
ATOM 721 C CA . LYS A 1 97 ? 0.086 2.410 20.744 1.00 90.19 97 LYS A CA 1
ATOM 722 C C . LYS A 1 97 ? -1.134 1.618 21.237 1.00 90.19 97 LYS A C 1
ATOM 724 O O . LYS A 1 97 ? -1.058 1.037 22.309 1.00 90.19 97 LYS A O 1
ATOM 729 N N . GLY A 1 98 ? -2.200 1.547 20.433 1.00 89.25 98 GLY A N 1
ATOM 730 C CA . GLY A 1 98 ? -3.453 0.872 20.791 1.00 89.25 98 GLY A CA 1
ATOM 731 C C . GLY A 1 98 ? -3.385 -0.658 20.847 1.00 89.25 98 GLY A C 1
ATOM 732 O O . GLY A 1 98 ? -4.257 -1.268 21.447 1.00 89.25 98 GLY A O 1
ATOM 733 N N . ILE A 1 99 ? -2.357 -1.285 20.261 1.00 92.38 99 ILE A N 1
ATOM 734 C CA . ILE A 1 99 ? -2.198 -2.754 20.249 1.00 92.38 99 ILE A CA 1
ATOM 735 C C . ILE A 1 99 ? -0.841 -3.209 20.799 1.00 92.38 99 ILE A C 1
ATOM 737 O O . ILE A 1 99 ? -0.462 -4.374 20.651 1.00 92.38 99 ILE A O 1
ATOM 741 N N . LYS A 1 100 ? -0.072 -2.294 21.398 1.00 92.06 100 LYS A N 1
ATOM 742 C CA . LYS A 1 100 ? 1.268 -2.588 21.907 1.00 92.06 100 LYS A CA 1
ATOM 743 C C . LYS A 1 100 ? 1.184 -3.652 23.002 1.00 92.06 100 LYS A C 1
ATOM 745 O O . LYS A 1 100 ? 0.417 -3.510 23.945 1.00 92.06 100 LYS A O 1
ATOM 750 N N . GLY A 1 101 ? 1.985 -4.710 22.875 1.00 89.69 101 GLY A N 1
ATOM 751 C CA . GLY A 1 101 ? 1.990 -5.828 23.827 1.00 89.69 101 GLY A CA 1
ATOM 752 C C . GLY A 1 101 ? 0.927 -6.899 23.560 1.00 89.69 101 GLY A C 1
ATOM 753 O O . GLY A 1 101 ? 0.905 -7.914 24.249 1.00 89.69 101 GLY A O 1
ATOM 754 N N . THR A 1 102 ? 0.085 -6.727 22.537 1.00 92.00 102 THR A N 1
ATOM 755 C CA . THR A 1 102 ? -0.828 -7.784 22.075 1.00 92.00 102 THR A CA 1
ATOM 756 C C . THR A 1 102 ? -0.111 -8.768 21.141 1.00 92.00 102 THR A C 1
ATOM 758 O O . THR A 1 102 ? 1.057 -8.586 20.787 1.00 92.00 102 THR A O 1
ATOM 761 N N . ARG A 1 103 ? -0.816 -9.817 20.698 1.00 92.19 103 ARG A N 1
ATOM 762 C CA . ARG A 1 103 ? -0.324 -10.751 19.666 1.00 92.19 103 ARG A CA 1
ATOM 763 C C . ARG A 1 103 ? -0.533 -10.242 18.234 1.00 92.19 103 ARG A C 1
ATOM 765 O O . ARG A 1 103 ? -0.070 -10.888 17.298 1.00 92.19 103 ARG A O 1
ATOM 772 N N . THR A 1 104 ? -1.215 -9.113 18.062 1.00 93.56 104 THR A N 1
ATOM 773 C CA . THR A 1 104 ? -1.542 -8.547 16.751 1.00 93.56 104 THR A CA 1
ATOM 774 C C . THR A 1 104 ? -0.379 -7.705 16.251 1.00 93.56 104 THR A C 1
ATOM 776 O O . THR A 1 104 ? 0.067 -6.785 16.935 1.00 93.56 104 THR A O 1
ATOM 779 N N . PHE A 1 105 ? 0.109 -7.999 15.050 1.00 94.69 105 PHE A N 1
ATOM 780 C CA . PHE A 1 105 ? 1.116 -7.194 14.363 1.00 94.69 105 PHE A CA 1
ATOM 781 C C . PHE A 1 105 ? 0.495 -6.591 13.115 1.00 94.69 105 PHE A C 1
ATOM 783 O O . PHE A 1 105 ? -0.289 -7.242 12.428 1.00 94.69 105 PHE A O 1
ATOM 790 N N . ILE A 1 106 ? 0.849 -5.344 12.829 1.00 94.56 106 ILE A N 1
ATOM 791 C CA . ILE A 1 106 ? 0.335 -4.608 11.682 1.00 94.56 106 ILE A CA 1
ATOM 792 C C . ILE A 1 106 ? 1.468 -4.091 10.810 1.00 94.56 106 ILE A C 1
ATOM 794 O O . ILE A 1 106 ? 2.584 -3.852 11.279 1.00 94.56 106 ILE A O 1
ATOM 798 N N . SER A 1 107 ? 1.145 -3.852 9.546 1.00 91.94 107 SER A N 1
ATOM 799 C CA . SER A 1 107 ? 1.944 -3.027 8.661 1.00 91.94 107 SER A CA 1
ATOM 800 C C . SER A 1 107 ? 1.136 -1.809 8.211 1.00 91.94 107 SER A C 1
ATOM 802 O O . SER A 1 107 ? 0.060 -1.969 7.626 1.00 91.94 107 SER A O 1
ATOM 804 N N . PRO A 1 108 ? 1.631 -0.578 8.434 1.00 85.69 108 PRO A N 1
ATOM 805 C CA . PRO A 1 108 ? 0.998 0.623 7.893 1.00 85.69 108 PRO A CA 1
ATOM 806 C C . PRO A 1 108 ? 0.954 0.639 6.359 1.00 85.69 108 PRO A C 1
ATOM 808 O O . PRO A 1 108 ? 0.132 1.338 5.775 1.00 85.69 108 PRO A O 1
ATOM 811 N N . MET A 1 109 ? 1.838 -0.117 5.703 1.00 85.62 109 MET A N 1
ATOM 812 C CA . MET A 1 109 ? 1.938 -0.174 4.251 1.00 85.62 109 MET A CA 1
ATOM 813 C C . MET A 1 109 ? 1.443 -1.528 3.748 1.00 85.62 109 MET A C 1
ATOM 815 O O . MET A 1 109 ? 2.078 -2.563 3.935 1.00 85.62 109 MET A O 1
ATOM 819 N N . VAL A 1 110 ? 0.292 -1.495 3.084 1.00 90.50 110 VAL A N 1
ATOM 820 C CA . VAL A 1 110 ? -0.338 -2.671 2.485 1.00 90.50 110 VAL A CA 1
ATOM 821 C C . VAL A 1 110 ? 0.219 -2.855 1.076 1.00 90.50 110 VAL A C 1
ATOM 823 O O . VAL A 1 110 ? 0.080 -1.979 0.226 1.00 90.50 110 VAL A O 1
ATOM 826 N N . SER A 1 111 ? 0.885 -3.984 0.832 1.00 87.62 111 SER A N 1
ATOM 827 C CA . SER A 1 111 ? 1.431 -4.313 -0.493 1.00 87.62 111 SER A CA 1
ATOM 828 C C . SER A 1 111 ? 0.381 -4.966 -1.401 1.00 87.62 111 SER A C 1
ATOM 830 O O . SER A 1 111 ? -0.596 -5.540 -0.915 1.00 87.62 111 SER A O 1
ATOM 832 N N . SER A 1 112 ? 0.624 -4.980 -2.717 1.00 90.31 112 SER A N 1
ATOM 833 C CA . SER A 1 112 ? -0.222 -5.688 -3.697 1.00 90.31 112 SER A CA 1
ATOM 834 C C . SER A 1 112 ? -0.384 -7.184 -3.390 1.00 90.31 112 SER A C 1
ATOM 836 O O . SER A 1 112 ? -1.416 -7.773 -3.705 1.00 90.31 112 SER A O 1
ATOM 838 N N . LYS A 1 113 ? 0.585 -7.794 -2.695 1.00 87.69 113 LYS A N 1
ATOM 839 C CA . LYS A 1 113 ? 0.510 -9.185 -2.223 1.00 87.69 113 LYS A CA 1
ATOM 840 C C . LYS A 1 113 ? -0.613 -9.414 -1.205 1.00 87.69 113 LYS A C 1
ATOM 842 O O . LYS A 1 113 ? -1.149 -10.513 -1.128 1.00 87.69 113 LYS A O 1
ATOM 847 N N . THR A 1 114 ? -0.987 -8.409 -0.414 1.00 92.19 114 THR A N 1
ATOM 848 C CA . THR A 1 114 ? -2.153 -8.530 0.474 1.00 92.19 114 THR A CA 1
ATOM 849 C C . THR A 1 114 ? -3.438 -8.555 -0.347 1.00 92.19 114 THR A C 1
ATOM 851 O O . THR A 1 114 ? -4.309 -9.389 -0.105 1.00 92.19 114 THR A O 1
ATOM 854 N N . CYS A 1 115 ? -3.526 -7.700 -1.370 1.00 93.38 115 CYS A N 1
ATOM 855 C CA . CYS A 1 115 ? -4.679 -7.616 -2.263 1.00 93.38 115 CYS A CA 1
ATOM 856 C C . CYS A 1 115 ? -4.922 -8.930 -3.019 1.00 93.38 115 CYS A C 1
ATOM 858 O O . CYS A 1 115 ? -6.074 -9.297 -3.242 1.00 93.38 115 CYS A O 1
ATOM 860 N N . SER A 1 116 ? -3.864 -9.680 -3.359 1.00 93.56 116 SER A N 1
ATOM 861 C CA . SER A 1 116 ? -3.972 -10.926 -4.134 1.00 93.56 116 SER A CA 1
ATOM 862 C C . SER A 1 116 ? -4.704 -12.053 -3.405 1.00 93.56 116 SER A C 1
ATOM 864 O O . SER A 1 116 ? -5.044 -13.052 -4.029 1.00 93.56 116 SER A O 1
ATOM 866 N N . ARG A 1 117 ? -4.958 -11.908 -2.096 1.00 92.75 117 ARG A N 1
ATOM 867 C CA . ARG A 1 117 ? -5.819 -12.827 -1.336 1.00 92.75 117 ARG A CA 1
ATOM 868 C C . ARG A 1 117 ? -7.257 -12.829 -1.862 1.00 92.75 117 ARG A C 1
ATOM 870 O O . ARG A 1 117 ? -7.900 -13.870 -1.831 1.00 92.75 117 ARG A O 1
ATOM 877 N N . CYS A 1 118 ? -7.729 -11.680 -2.353 1.00 94.81 118 CYS A N 1
ATOM 878 C CA . CYS A 1 118 ? -9.090 -11.498 -2.869 1.00 94.81 118 CYS A CA 1
ATOM 879 C C . CYS A 1 118 ? -9.119 -11.136 -4.365 1.00 94.81 118 CYS A C 1
ATOM 881 O O . CYS A 1 118 ? -10.078 -11.472 -5.050 1.00 94.81 118 CYS A O 1
ATOM 883 N N . HIS A 1 119 ? -8.067 -10.486 -4.874 1.00 96.44 119 HIS A N 1
ATOM 884 C CA . HIS A 1 119 ? -7.937 -9.995 -6.252 1.00 96.44 119 HIS A CA 1
ATOM 885 C C . HIS A 1 119 ? -6.693 -10.571 -6.954 1.00 96.44 119 HIS A C 1
ATOM 887 O O . HIS A 1 119 ? -5.777 -9.825 -7.310 1.00 96.44 119 HIS A O 1
ATOM 893 N N . PRO A 1 120 ? -6.571 -11.905 -7.093 1.00 95.38 120 PRO A N 1
ATOM 894 C CA . PRO A 1 120 ? -5.366 -12.516 -7.649 1.00 95.38 120 PRO A CA 1
ATOM 895 C C . PRO A 1 120 ? -5.143 -12.137 -9.118 1.00 95.38 120 PRO A C 1
ATOM 897 O O . PRO A 1 120 ? -4.005 -11.895 -9.513 1.00 95.38 120 PRO A O 1
ATOM 900 N N . VAL A 1 121 ? -6.219 -12.024 -9.902 1.00 97.19 121 VAL A N 1
ATOM 901 C CA . VAL A 1 121 ? -6.154 -11.716 -11.338 1.00 97.19 121 VAL A CA 1
ATOM 902 C C . VAL A 1 121 ? -5.694 -10.278 -11.565 1.00 97.19 121 VAL A C 1
ATOM 904 O O . VAL A 1 121 ? -4.766 -10.039 -12.336 1.00 97.19 121 VAL A O 1
ATOM 907 N N . GLU A 1 122 ? -6.291 -9.312 -10.866 1.00 94.81 122 GLU A N 1
ATOM 908 C CA . GLU A 1 122 ? -5.931 -7.898 -11.004 1.00 94.81 122 GLU A CA 1
ATOM 909 C C . GLU A 1 122 ? -4.504 -7.644 -10.522 1.00 94.81 122 GLU A C 1
ATOM 911 O O . GLU A 1 122 ? -3.773 -6.863 -11.128 1.00 94.81 122 GLU A O 1
ATOM 916 N N . VAL A 1 123 ? -4.080 -8.320 -9.450 1.00 92.88 123 VAL A N 1
ATOM 917 C CA . VAL A 1 123 ? -2.700 -8.211 -8.971 1.00 92.88 123 VAL A CA 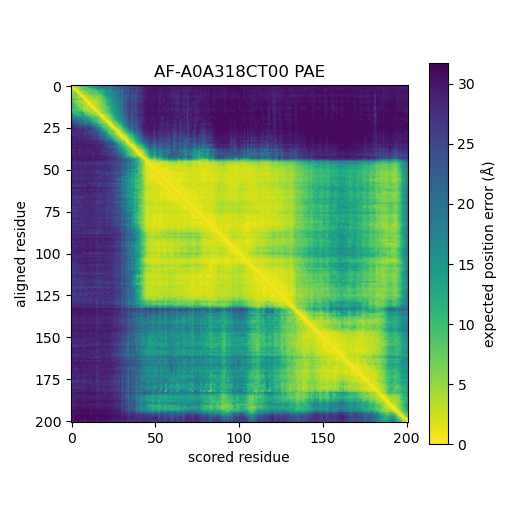1
ATOM 918 C C . VAL A 1 123 ? -1.726 -8.821 -9.970 1.00 92.88 123 VAL A C 1
ATOM 920 O O . VAL A 1 123 ? -0.687 -8.218 -10.220 1.00 92.88 123 VAL A O 1
ATOM 923 N N . GLU A 1 124 ? -2.042 -9.962 -10.581 1.00 91.19 124 GLU A N 1
ATOM 924 C CA . GLU A 1 124 ? -1.201 -10.539 -11.632 1.00 91.19 124 GLU A CA 1
ATOM 925 C C . GLU A 1 124 ? -1.056 -9.584 -12.826 1.00 91.19 124 GLU A C 1
ATOM 927 O O . GLU A 1 124 ? 0.054 -9.354 -13.307 1.00 91.19 124 GLU A O 1
ATOM 932 N N . GLN A 1 125 ? -2.160 -8.984 -13.278 1.00 91.62 125 GLN A N 1
ATOM 933 C CA . GLN A 1 125 ? -2.147 -7.985 -14.349 1.00 91.62 125 GLN A CA 1
ATOM 934 C C . GLN A 1 125 ? -1.330 -6.751 -13.960 1.00 91.62 125 GLN A C 1
ATOM 936 O O . GLN A 1 125 ? -0.483 -6.303 -14.733 1.00 91.62 125 GLN A O 1
ATOM 941 N N . PHE A 1 126 ? -1.546 -6.226 -12.750 1.00 88.44 126 PHE A N 1
ATOM 942 C CA . PHE A 1 126 ? -0.799 -5.088 -12.230 1.00 88.44 126 PHE A CA 1
ATOM 943 C C . PHE A 1 126 ? 0.695 -5.401 -12.207 1.00 88.44 126 PHE A C 1
ATOM 945 O O . PHE A 1 126 ? 1.460 -4.640 -12.787 1.00 88.44 126 PHE A O 1
ATOM 952 N N . LEU A 1 127 ? 1.109 -6.538 -11.641 1.00 85.56 127 LEU A N 1
ATOM 953 C CA . LEU A 1 127 ? 2.514 -6.953 -11.541 1.00 85.56 127 LEU A CA 1
ATOM 954 C C . LEU A 1 127 ? 3.201 -7.151 -12.900 1.00 85.56 127 LEU A C 1
ATOM 956 O O . LEU A 1 127 ? 4.415 -6.994 -12.978 1.00 85.56 127 LEU A O 1
ATOM 960 N N . LYS A 1 128 ? 2.449 -7.453 -13.964 1.00 84.31 128 LYS A N 1
ATOM 961 C CA . LYS A 1 128 ? 2.964 -7.505 -15.346 1.00 84.31 128 LYS A CA 1
ATOM 962 C C . LYS A 1 128 ? 3.024 -6.131 -16.024 1.00 84.31 128 LYS A C 1
ATOM 964 O O . LYS A 1 128 ? 3.555 -6.019 -17.126 1.00 84.31 128 LYS A O 1
ATOM 969 N N . SER A 1 129 ? 2.465 -5.093 -15.407 1.00 80.00 129 SER A N 1
ATOM 970 C CA . SER A 1 129 ? 2.466 -3.736 -15.949 1.00 80.00 129 SER A CA 1
ATOM 971 C C . SER A 1 129 ? 3.735 -2.969 -15.572 1.00 80.00 129 SER A C 1
ATOM 973 O O . SER A 1 129 ? 4.302 -3.143 -14.491 1.00 80.00 129 SER A O 1
ATOM 975 N N . GLY A 1 130 ? 4.113 -2.013 -16.423 1.00 71.94 130 GLY A N 1
ATOM 976 C CA . GLY A 1 130 ? 5.193 -1.068 -16.131 1.00 71.94 130 GLY A CA 1
ATOM 977 C C . GLY A 1 130 ? 4.927 -0.148 -14.931 1.00 71.94 130 GLY A C 1
ATOM 978 O O . GLY A 1 130 ? 5.852 0.521 -14.490 1.00 71.94 130 GLY A O 1
ATOM 979 N N . HIS A 1 131 ? 3.695 -0.108 -14.402 1.00 73.25 131 HIS A N 1
ATOM 980 C CA . HIS A 1 131 ? 3.347 0.654 -13.197 1.00 73.25 131 HIS A CA 1
ATOM 981 C C . HIS A 1 131 ? 3.670 -0.089 -11.893 1.00 73.25 131 HIS A C 1
ATOM 983 O O . HIS A 1 131 ? 3.917 0.556 -10.875 1.00 73.25 131 HIS A O 1
ATOM 989 N N . ALA A 1 132 ? 3.628 -1.425 -11.892 1.00 76.94 132 ALA A N 1
ATOM 990 C CA . ALA A 1 132 ? 3.964 -2.223 -10.709 1.00 76.94 132 ALA A CA 1
ATOM 991 C C . ALA A 1 132 ? 5.445 -2.544 -10.629 1.00 76.94 132 ALA A C 1
ATOM 993 O O . ALA A 1 132 ? 6.024 -2.617 -9.542 1.00 76.94 132 ALA A O 1
ATOM 994 N N . ASP A 1 133 ? 6.060 -2.719 -11.791 1.00 67.88 133 ASP A N 1
ATOM 995 C CA . ASP A 1 133 ? 7.485 -2.558 -11.890 1.00 67.88 133 ASP A CA 1
ATOM 996 C C . ASP A 1 133 ? 7.825 -1.166 -11.386 1.00 67.88 133 ASP A C 1
ATOM 998 O O . ASP A 1 133 ? 7.414 -0.174 -11.983 1.00 67.88 133 ASP A O 1
ATOM 1002 N N . LEU A 1 134 ? 8.544 -1.095 -10.259 1.00 63.91 134 LEU A N 1
ATOM 1003 C CA . LEU A 1 134 ? 9.048 0.172 -9.754 1.00 63.91 134 LEU A CA 1
ATOM 1004 C C . LEU A 1 134 ? 9.660 0.882 -10.948 1.00 63.91 134 LEU A C 1
ATOM 1006 O O . LEU A 1 134 ? 10.584 0.362 -11.577 1.00 63.91 134 LEU A O 1
ATOM 1010 N N . SER A 1 135 ? 9.132 2.049 -11.269 1.00 58.97 135 SER A N 1
ATOM 1011 C CA . SER A 1 135 ? 9.664 2.890 -12.327 1.00 58.97 135 SER A CA 1
ATOM 1012 C C . SER A 1 135 ? 11.177 3.080 -12.162 1.00 58.97 135 SER A C 1
ATOM 1014 O O . SER A 1 135 ? 11.907 3.115 -13.146 1.00 58.97 135 SER A O 1
ATOM 1016 N N . ARG A 1 136 ? 11.667 3.005 -10.912 1.00 59.94 136 ARG A N 1
ATOM 1017 C CA . ARG A 1 136 ? 13.071 2.794 -10.549 1.00 59.94 136 ARG A CA 1
ATOM 1018 C C . ARG A 1 136 ? 13.738 1.676 -11.351 1.00 59.94 136 ARG A C 1
ATOM 1020 O O . ARG A 1 136 ? 14.654 1.931 -12.115 1.00 59.94 136 ARG A O 1
ATOM 1027 N N . LYS A 1 137 ? 13.276 0.431 -11.228 1.00 65.00 137 LYS A N 1
ATOM 1028 C CA . LYS A 1 137 ? 13.835 -0.702 -11.979 1.00 65.00 137 LYS A CA 1
ATOM 1029 C C . LYS A 1 137 ? 13.747 -0.481 -13.484 1.00 65.00 137 LYS A C 1
ATOM 1031 O O . LYS A 1 137 ? 14.712 -0.753 -14.171 1.00 65.00 137 LYS A O 1
ATOM 1036 N N . ALA A 1 138 ? 12.655 0.073 -14.008 1.00 63.41 138 ALA A N 1
ATOM 1037 C CA . ALA A 1 138 ? 12.603 0.402 -15.435 1.00 63.41 138 ALA A CA 1
ATOM 1038 C C . ALA A 1 138 ? 13.732 1.360 -15.876 1.00 63.41 138 ALA A C 1
ATOM 1040 O O . ALA A 1 138 ? 14.196 1.248 -17.004 1.00 63.41 138 ALA A O 1
ATOM 1041 N N . VAL A 1 139 ? 14.188 2.246 -14.985 1.00 69.81 139 VAL A N 1
ATOM 1042 C CA . VAL A 1 139 ? 15.203 3.278 -15.238 1.00 69.81 139 VAL A CA 1
ATOM 1043 C C . VAL A 1 139 ? 16.645 2.838 -14.928 1.00 69.81 139 VAL A C 1
ATOM 1045 O O . VAL A 1 139 ? 17.542 3.289 -15.629 1.00 69.81 139 VAL A O 1
ATOM 1048 N N . TYR A 1 140 ? 16.904 1.994 -13.916 1.00 72.19 140 TYR A N 1
ATOM 1049 C CA . TYR A 1 140 ? 18.279 1.583 -13.528 1.00 72.19 140 TYR A CA 1
ATOM 1050 C C . TYR A 1 140 ? 18.629 0.129 -13.846 1.00 72.19 140 TYR A C 1
ATOM 1052 O O . TYR A 1 140 ? 19.790 -0.249 -13.711 1.00 72.19 140 TYR A O 1
ATOM 1060 N N . ASP A 1 141 ? 17.655 -0.711 -14.193 1.00 76.56 141 ASP A N 1
ATOM 1061 C CA . ASP A 1 141 ? 17.900 -2.137 -14.401 1.00 76.56 141 ASP A CA 1
ATOM 1062 C C . ASP A 1 141 ? 18.541 -2.372 -15.775 1.00 76.56 141 ASP A C 1
ATOM 1064 O O . ASP A 1 141 ? 17.926 -2.147 -16.819 1.00 76.56 141 ASP A O 1
ATOM 1068 N N . THR A 1 142 ? 19.799 -2.814 -15.766 1.00 76.56 142 THR A N 1
ATOM 1069 C CA . THR A 1 142 ? 20.579 -3.118 -16.973 1.00 76.56 142 THR A CA 1
ATOM 1070 C C . THR A 1 142 ? 20.103 -4.371 -17.694 1.00 76.56 142 THR A C 1
ATOM 1072 O O . THR A 1 142 ? 20.443 -4.553 -18.857 1.00 76.56 142 THR A O 1
ATOM 1075 N N . GLU A 1 143 ? 19.310 -5.219 -17.044 1.00 76.56 143 GLU A N 1
ATOM 1076 C CA . GLU A 1 143 ? 18.775 -6.444 -17.641 1.00 76.56 143 GLU A CA 1
ATOM 1077 C C . GLU A 1 143 ? 17.400 -6.198 -18.268 1.00 76.56 143 GLU A C 1
ATOM 1079 O O . GLU A 1 143 ? 16.974 -6.869 -19.214 1.00 76.56 143 GLU A O 1
ATOM 1084 N N . LYS A 1 144 ? 16.681 -5.192 -17.770 1.00 72.62 144 LYS A N 1
ATOM 1085 C CA . LYS A 1 144 ? 15.320 -4.922 -18.205 1.00 72.62 144 LYS A CA 1
ATOM 1086 C C . LYS A 1 144 ? 15.276 -4.304 -19.598 1.00 72.62 144 LYS A C 1
ATOM 1088 O O . LYS A 1 144 ? 15.985 -3.347 -19.895 1.00 72.62 144 LYS A O 1
ATOM 1093 N N . ALA A 1 145 ? 14.423 -4.866 -20.460 1.00 71.25 145 ALA A N 1
ATOM 1094 C CA . ALA A 1 145 ? 14.355 -4.518 -21.883 1.00 71.25 145 ALA A CA 1
ATOM 1095 C C . ALA A 1 145 ? 15.745 -4.522 -22.564 1.00 71.25 145 ALA A C 1
ATOM 1097 O O . ALA A 1 145 ? 16.018 -3.695 -23.433 1.00 71.25 145 ALA A O 1
ATOM 1098 N N . GLY A 1 146 ? 16.643 -5.420 -22.131 1.00 76.25 146 GLY A N 1
ATOM 1099 C CA . GLY A 1 146 ? 18.016 -5.518 -22.635 1.00 76.25 146 GLY A CA 1
ATOM 1100 C C . GLY A 1 146 ? 18.919 -4.341 -22.251 1.00 76.25 146 GLY A C 1
ATOM 1101 O O . GLY A 1 146 ? 19.891 -4.071 -22.954 1.00 76.25 146 GLY A O 1
ATOM 1102 N N . GLY A 1 147 ? 18.569 -3.582 -21.207 1.00 81.19 147 GLY A N 1
ATOM 1103 C CA . GLY A 1 147 ? 19.373 -2.465 -20.708 1.00 81.19 147 GLY A CA 1
ATOM 1104 C C . GLY A 1 147 ? 19.432 -1.265 -21.643 1.00 81.19 147 GLY A C 1
ATOM 1105 O O . GLY A 1 147 ? 20.267 -0.384 -21.451 1.00 81.19 147 GLY A O 1
ATOM 1106 N N . VAL A 1 148 ? 18.571 -1.206 -22.664 1.00 84.31 148 VAL A N 1
ATOM 1107 C CA . VAL A 1 148 ? 18.624 -0.173 -23.709 1.00 84.31 148 VAL A CA 1
ATOM 1108 C C . VAL A 1 148 ? 18.447 1.227 -23.120 1.00 84.31 148 VAL A C 1
ATOM 1110 O O . VAL A 1 148 ? 19.169 2.142 -23.513 1.00 84.31 148 VAL A O 1
ATOM 1113 N N . LEU A 1 149 ? 17.548 1.392 -22.143 1.00 83.12 149 LEU A N 1
ATOM 11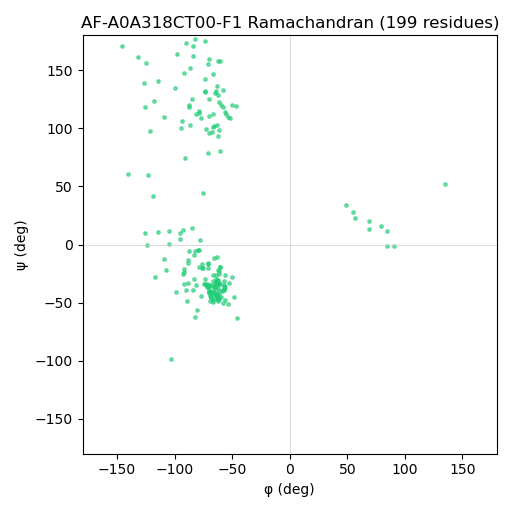14 C CA . LEU A 1 149 ? 17.334 2.684 -21.486 1.00 83.12 149 LEU A CA 1
ATOM 1115 C C . LEU A 1 149 ? 18.543 3.098 -20.635 1.00 83.12 149 LEU A C 1
ATOM 1117 O O . LEU A 1 149 ? 19.007 4.230 -20.741 1.00 83.12 149 LEU A O 1
ATOM 1121 N N . VAL A 1 150 ? 19.111 2.167 -19.862 1.00 84.38 150 VAL A N 1
ATOM 1122 C CA . VAL A 1 150 ? 20.323 2.427 -19.068 1.00 84.38 150 VAL A CA 1
ATOM 1123 C C . VAL A 1 150 ? 21.509 2.743 -19.982 1.00 84.38 150 VAL A C 1
ATOM 1125 O O . VAL A 1 150 ? 22.291 3.649 -19.702 1.00 84.38 150 VAL A O 1
ATOM 1128 N N . LYS A 1 151 ? 21.628 2.053 -21.122 1.00 87.50 151 LYS A N 1
ATOM 1129 C CA . LYS A 1 151 ? 22.641 2.345 -22.139 1.00 87.50 151 LYS A CA 1
ATOM 1130 C C . LYS A 1 151 ? 22.445 3.739 -22.732 1.00 87.50 151 LYS A C 1
ATOM 1132 O O . LYS A 1 151 ? 23.426 4.459 -22.866 1.00 87.50 151 LYS A O 1
ATOM 1137 N N . LEU A 1 152 ? 21.218 4.143 -23.059 1.00 87.44 152 LEU A N 1
ATOM 1138 C CA . LEU A 1 152 ? 20.944 5.494 -23.553 1.00 87.44 152 LEU A CA 1
ATOM 1139 C C . LEU A 1 152 ? 21.431 6.556 -22.554 1.00 87.44 152 LEU A C 1
ATOM 1141 O O . LEU A 1 152 ? 22.192 7.438 -22.937 1.00 87.44 152 LEU A O 1
ATOM 1145 N N . GLN A 1 153 ? 21.093 6.390 -21.277 1.00 87.44 153 GLN A N 1
ATOM 1146 C CA . GLN A 1 153 ? 21.445 7.324 -20.207 1.00 87.44 153 GLN A CA 1
ATOM 1147 C C . GLN A 1 153 ? 22.951 7.383 -19.919 1.00 87.44 153 GLN A C 1
ATOM 1149 O O . GLN A 1 153 ? 23.528 8.460 -19.849 1.00 87.44 153 GLN A O 1
ATOM 1154 N N . TRP A 1 154 ? 23.613 6.237 -19.748 1.00 86.69 154 TRP A N 1
ATOM 1155 C CA . TRP A 1 154 ? 25.006 6.202 -19.285 1.00 86.69 154 TRP A CA 1
ATOM 1156 C C . TRP A 1 154 ? 26.002 6.240 -20.439 1.00 86.69 154 TRP A C 1
ATOM 1158 O O . TRP A 1 154 ? 27.051 6.873 -20.327 1.00 86.69 154 TRP A O 1
ATOM 1168 N N . TYR A 1 155 ? 25.700 5.542 -21.538 1.00 88.56 155 TYR A N 1
ATOM 1169 C CA . TYR A 1 155 ? 26.598 5.469 -22.683 1.00 88.56 155 TYR A CA 1
ATOM 1170 C C . TYR A 1 155 ? 26.474 6.714 -23.547 1.00 88.56 155 TYR A C 1
ATOM 1172 O O . TYR A 1 155 ? 27.485 7.382 -23.717 1.00 88.56 155 TYR A O 1
ATOM 1180 N N . ASN A 1 156 ? 25.269 7.042 -24.036 1.00 90.75 156 ASN A N 1
ATOM 1181 C CA . ASN A 1 156 ? 25.062 8.153 -24.971 1.00 90.75 156 ASN A CA 1
ATOM 1182 C C . ASN A 1 156 ? 24.965 9.506 -24.250 1.00 90.75 156 ASN A C 1
ATOM 1184 O O . ASN A 1 156 ? 25.809 10.369 -24.462 1.00 90.75 156 ASN A O 1
ATOM 1188 N N . GLU A 1 157 ? 23.966 9.692 -23.386 1.00 90.19 157 GLU A N 1
ATOM 1189 C CA . GLU A 1 157 ? 23.696 10.984 -22.733 1.00 90.19 157 GLU A CA 1
ATOM 1190 C C . GLU A 1 157 ? 24.782 11.340 -21.707 1.00 90.19 157 GLU A C 1
ATOM 1192 O O . GLU A 1 157 ? 25.221 12.483 -21.631 1.00 90.19 157 GLU A O 1
ATOM 1197 N N . GLY A 1 158 ? 25.275 10.345 -20.964 1.00 91.88 158 GLY A N 1
ATOM 1198 C CA . GLY A 1 158 ? 26.387 10.475 -20.023 1.00 91.88 158 GLY A CA 1
ATOM 1199 C C . GLY A 1 158 ? 27.766 10.497 -20.688 1.00 91.88 158 GLY A C 1
ATOM 1200 O O . GLY A 1 158 ? 28.777 10.512 -19.983 1.00 91.88 158 GLY A O 1
ATOM 1201 N N . ALA A 1 159 ? 27.829 10.472 -22.023 1.00 92.56 159 ALA A N 1
ATOM 1202 C CA . ALA A 1 159 ? 29.050 10.550 -22.824 1.00 92.56 159 ALA A CA 1
ATOM 1203 C C . ALA A 1 159 ? 30.129 9.497 -22.491 1.00 92.56 159 ALA A C 1
ATOM 1205 O O . ALA A 1 159 ? 31.317 9.733 -22.728 1.00 92.56 159 ALA A O 1
ATOM 1206 N N . ALA A 1 160 ? 29.763 8.312 -21.983 1.00 92.38 160 ALA A N 1
ATOM 1207 C CA . ALA A 1 160 ? 30.758 7.259 -21.747 1.00 92.38 160 ALA A CA 1
ATOM 1208 C C . ALA A 1 160 ? 31.410 6.781 -23.058 1.00 92.38 160 ALA A C 1
ATOM 1210 O O . ALA A 1 160 ? 32.569 6.372 -23.052 1.00 92.38 160 ALA A O 1
ATOM 1211 N N . PHE A 1 161 ? 30.720 6.903 -24.202 1.00 90.44 161 PHE A N 1
ATOM 1212 C CA . PHE A 1 161 ? 31.318 6.649 -25.523 1.00 90.44 161 PHE A CA 1
ATOM 1213 C C . PHE A 1 161 ? 32.483 7.596 -25.860 1.00 90.44 161 PHE A C 1
ATOM 1215 O O . PHE A 1 161 ? 33.323 7.258 -26.689 1.00 90.44 161 PHE A O 1
ATOM 1222 N N . MET A 1 162 ? 32.549 8.759 -25.206 1.00 91.69 162 MET A N 1
ATOM 1223 C CA . MET A 1 162 ? 33.621 9.749 -25.345 1.00 91.69 162 MET 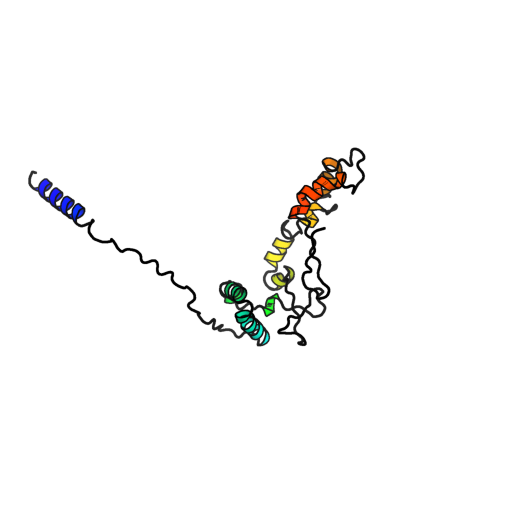A CA 1
ATOM 1224 C C . MET A 1 162 ? 34.703 9.596 -24.265 1.00 91.69 162 MET A C 1
ATOM 1226 O O . MET A 1 162 ? 35.552 10.471 -24.122 1.00 91.69 162 MET A O 1
ATOM 1230 N N . GLY A 1 163 ? 34.672 8.506 -23.491 1.00 92.06 163 GLY A N 1
ATOM 1231 C CA . GLY A 1 163 ? 35.619 8.253 -22.405 1.00 92.06 163 GLY A CA 1
ATOM 1232 C C . GLY A 1 163 ? 35.248 8.909 -21.075 1.00 92.06 163 GLY A C 1
ATOM 1233 O O . GLY A 1 163 ? 36.080 8.925 -20.171 1.00 92.06 163 GLY A O 1
ATOM 1234 N N . ASN A 1 164 ? 34.026 9.435 -20.923 1.00 93.12 164 ASN A N 1
ATOM 1235 C CA . ASN A 1 164 ? 33.565 9.897 -19.616 1.00 93.12 164 ASN A CA 1
ATOM 1236 C C . ASN A 1 164 ? 33.462 8.715 -18.639 1.00 93.12 164 ASN A C 1
ATOM 1238 O O . ASN A 1 164 ? 32.889 7.672 -18.968 1.00 93.12 164 ASN A O 1
ATOM 1242 N N . GLU A 1 165 ? 34.014 8.882 -17.439 1.00 91.62 165 GLU A N 1
ATOM 1243 C CA . GLU A 1 165 ? 34.069 7.818 -16.444 1.00 91.62 165 GLU A CA 1
ATOM 1244 C C . GLU A 1 165 ? 32.663 7.433 -15.976 1.00 91.62 165 GLU A C 1
ATOM 1246 O O . GLU A 1 165 ? 31.848 8.277 -15.592 1.00 91.62 165 GLU A O 1
ATOM 1251 N N . LYS A 1 166 ? 32.384 6.127 -15.988 1.00 84.75 166 LYS A N 1
ATOM 1252 C CA . LYS A 1 166 ? 31.101 5.588 -15.553 1.00 84.75 166 LYS A CA 1
ATOM 1253 C C . LYS A 1 166 ? 30.872 5.922 -14.074 1.00 84.75 166 LYS A C 1
ATOM 1255 O O . LYS A 1 166 ? 31.649 5.500 -13.227 1.00 84.75 166 LYS A O 1
ATOM 1260 N N . GLY A 1 167 ? 29.777 6.611 -13.761 1.00 82.06 167 GLY A N 1
ATOM 1261 C CA . GLY A 1 167 ? 29.443 6.994 -12.383 1.00 82.06 167 GLY A CA 1
ATOM 1262 C C . GLY A 1 167 ? 29.986 8.355 -11.941 1.00 82.06 167 GLY A C 1
ATOM 1263 O O . GLY A 1 167 ? 29.685 8.784 -10.829 1.00 82.06 167 GLY A O 1
ATOM 1264 N N . SER A 1 168 ? 30.724 9.069 -12.799 1.00 89.38 168 SER A N 1
ATOM 1265 C CA . SER A 1 168 ? 31.086 10.463 -12.536 1.00 89.38 168 SER A CA 1
ATOM 1266 C C . SER A 1 168 ? 29.831 11.357 -12.454 1.00 89.38 168 SER A C 1
ATOM 1268 O O . SER A 1 168 ? 28.781 11.016 -13.019 1.00 89.38 168 SER A O 1
ATOM 1270 N N . PRO A 1 169 ? 29.895 12.530 -11.795 1.00 87.81 169 PRO A N 1
ATOM 1271 C CA . PRO A 1 169 ? 28.766 13.461 -11.759 1.00 87.81 169 PRO A CA 1
ATOM 1272 C C . PRO A 1 169 ? 28.276 13.874 -13.154 1.00 87.81 169 PRO A C 1
ATOM 1274 O O . PRO A 1 169 ? 27.076 13.991 -13.375 1.00 87.81 169 PRO A O 1
ATOM 1277 N N . SER A 1 170 ? 29.184 14.035 -14.122 1.00 87.19 170 SER A N 1
ATOM 1278 C CA . SER A 1 170 ? 28.822 14.348 -15.510 1.00 87.19 170 SER A CA 1
ATOM 1279 C C . SER A 1 170 ? 28.193 13.154 -16.232 1.00 87.19 170 SER A C 1
ATOM 1281 O O . SER A 1 170 ? 27.296 13.343 -17.046 1.00 87.19 170 SER A O 1
ATOM 1283 N N . ASN A 1 171 ? 28.624 11.925 -15.929 1.00 90.56 171 ASN A N 1
ATOM 1284 C CA . ASN A 1 171 ? 28.062 10.712 -16.524 1.00 90.56 171 ASN A CA 1
ATOM 1285 C C . ASN A 1 171 ? 26.669 10.377 -15.976 1.00 90.56 171 ASN A C 1
ATOM 1287 O O . ASN A 1 171 ? 25.817 9.881 -16.707 1.00 90.56 171 ASN A O 1
ATOM 1291 N N . THR A 1 172 ? 26.429 10.672 -14.699 1.00 87.88 172 THR A N 1
ATOM 1292 C CA . THR A 1 172 ? 25.148 10.411 -14.026 1.00 87.88 172 THR A CA 1
ATOM 1293 C C . THR A 1 172 ? 24.144 11.557 -14.162 1.00 87.88 172 THR A C 1
ATOM 1295 O O . THR A 1 172 ? 22.958 11.333 -13.930 1.00 87.88 172 THR A O 1
ATOM 1298 N N . ALA A 1 173 ? 24.573 12.748 -14.600 1.00 87.06 173 ALA A N 1
ATOM 1299 C CA . ALA A 1 173 ? 23.729 13.937 -14.753 1.00 87.06 173 ALA A CA 1
ATOM 1300 C C . ALA A 1 173 ? 22.399 13.711 -15.509 1.00 87.06 173 ALA A C 1
ATOM 1302 O O . ALA A 1 173 ? 21.368 14.169 -15.011 1.00 87.06 173 ALA A O 1
ATOM 1303 N N . PRO A 1 174 ? 22.347 13.000 -16.656 1.00 85.81 174 PRO A N 1
ATOM 1304 C CA . PRO A 1 174 ? 21.084 12.774 -17.374 1.00 85.81 174 PRO A CA 1
ATOM 1305 C C . PRO A 1 174 ? 20.095 11.936 -16.558 1.00 85.81 174 PRO A C 1
ATOM 1307 O O . PRO A 1 174 ? 18.882 12.148 -16.578 1.00 85.81 174 PRO A O 1
ATOM 1310 N N . GLN A 1 175 ? 20.630 10.994 -15.786 1.00 80.44 175 GLN A N 1
ATOM 1311 C CA . GLN A 1 175 ? 19.842 10.109 -14.951 1.00 80.44 175 GLN A CA 1
ATOM 1312 C C . GLN A 1 175 ? 19.358 10.813 -13.675 1.00 80.44 175 GLN A C 1
ATOM 1314 O O . GLN A 1 175 ? 18.181 10.676 -13.331 1.00 80.44 175 GLN A O 1
ATOM 1319 N N . THR A 1 176 ? 20.234 11.566 -13.000 1.00 79.69 176 THR A N 1
ATOM 1320 C CA . THR A 1 176 ? 19.937 12.284 -11.748 1.00 79.69 176 THR A CA 1
ATOM 1321 C C . THR A 1 176 ? 18.969 13.440 -11.968 1.00 79.69 176 THR A C 1
ATOM 1323 O O . THR A 1 176 ? 17.987 13.557 -11.243 1.00 79.69 176 THR A O 1
ATOM 1326 N N . SER A 1 177 ? 19.183 14.255 -13.003 1.00 82.94 177 SER A N 1
ATOM 1327 C CA . SER A 1 177 ? 18.312 15.399 -13.316 1.00 82.94 177 SER A CA 1
ATOM 1328 C C . SER A 1 177 ? 17.012 15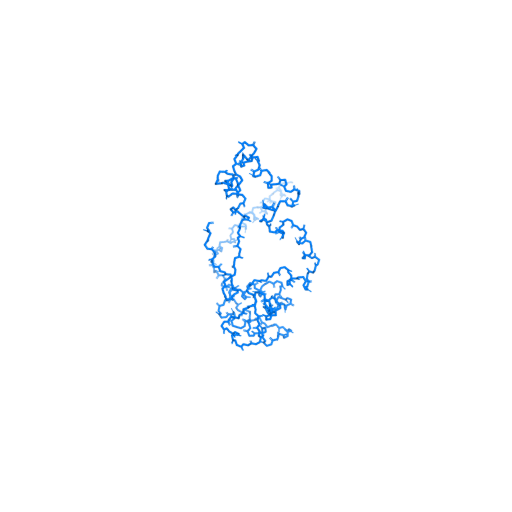.019 -14.036 1.00 82.94 177 SER A C 1
ATOM 1330 O O . SER A 1 177 ? 16.053 15.788 -14.013 1.00 82.94 177 SER A O 1
ATOM 1332 N N . GLY A 1 178 ? 16.959 13.838 -14.657 1.00 81.62 178 GLY A N 1
ATOM 1333 C CA . GLY A 1 178 ? 15.791 13.349 -15.384 1.00 81.62 178 GLY A CA 1
ATOM 1334 C C . GLY A 1 178 ? 15.005 12.308 -14.594 1.00 81.62 178 GLY A C 1
ATOM 1335 O O . GLY A 1 178 ? 14.164 12.613 -13.747 1.00 81.62 178 GLY A O 1
ATOM 1336 N N . CYS A 1 179 ? 15.247 11.037 -14.909 1.00 77.50 179 CYS A N 1
ATOM 1337 C CA . CYS A 1 179 ? 14.405 9.938 -14.452 1.00 77.50 179 CYS A CA 1
ATOM 1338 C C . CYS A 1 179 ? 14.443 9.713 -12.924 1.00 77.50 179 CYS A C 1
ATOM 1340 O O . CYS A 1 179 ? 13.421 9.320 -12.357 1.00 77.50 179 CYS A O 1
ATOM 1342 N N . GLN A 1 180 ? 15.563 9.980 -12.234 1.00 77.44 180 GLN A N 1
ATOM 1343 C CA . GLN A 1 180 ? 15.671 9.820 -10.770 1.00 77.44 180 GLN A CA 1
ATOM 1344 C C . GLN A 1 180 ? 14.722 10.716 -9.988 1.00 77.44 180 GLN A C 1
ATOM 1346 O O . GLN A 1 180 ? 14.222 10.288 -8.949 1.00 77.44 180 GLN A O 1
ATOM 1351 N N . MET A 1 181 ? 14.385 11.893 -10.509 1.00 75.88 181 MET A N 1
ATOM 1352 C CA . MET A 1 181 ? 13.495 12.827 -9.817 1.00 75.88 181 MET A CA 1
ATOM 1353 C C . MET A 1 181 ? 12.093 12.252 -9.588 1.00 75.88 181 MET A C 1
ATOM 1355 O O . MET A 1 181 ? 11.486 12.496 -8.548 1.00 75.88 181 MET A O 1
ATOM 1359 N N . CYS A 1 182 ? 11.598 11.432 -10.520 1.00 74.62 182 CYS A N 1
ATOM 1360 C CA . CYS A 1 182 ? 10.258 10.840 -10.436 1.00 74.62 182 CYS A CA 1
ATOM 1361 C C . CYS A 1 182 ? 10.275 9.339 -10.120 1.00 74.62 182 CYS A C 1
ATOM 1363 O O . CYS A 1 182 ? 9.274 8.778 -9.671 1.00 74.62 182 CYS A O 1
ATOM 1365 N N . HIS A 1 183 ? 11.386 8.659 -10.395 1.00 75.62 183 HIS A N 1
ATOM 1366 C CA . HIS A 1 183 ? 11.480 7.201 -10.351 1.00 75.62 183 HIS A CA 1
ATOM 1367 C C . HIS A 1 183 ? 12.594 6.698 -9.427 1.00 75.62 183 HIS A C 1
ATOM 1369 O O . HIS A 1 183 ? 12.772 5.496 -9.298 1.00 75.62 183 HIS A O 1
ATOM 1375 N N . GLY A 1 184 ? 13.358 7.580 -8.783 1.00 66.12 184 GLY A N 1
ATOM 1376 C CA . GLY A 1 184 ? 14.502 7.240 -7.931 1.00 66.12 184 GLY A CA 1
ATOM 1377 C C . GLY A 1 184 ? 14.199 7.143 -6.436 1.00 66.12 184 GLY A C 1
ATOM 1378 O O . GLY A 1 184 ? 15.130 6.963 -5.662 1.00 66.12 184 GLY A O 1
ATOM 137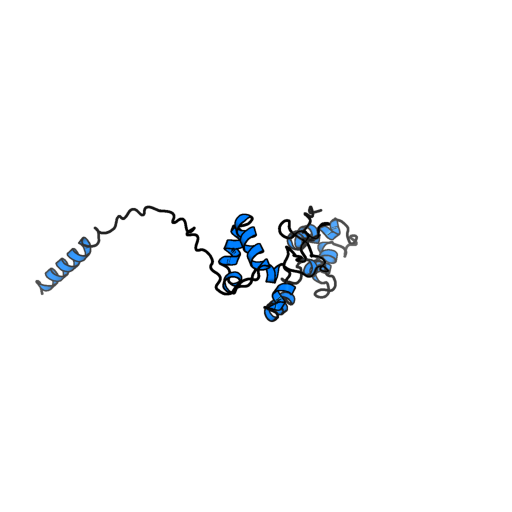9 N N . SER A 1 185 ? 12.940 7.262 -6.001 1.00 68.56 185 SER A N 1
ATOM 1380 C CA . SER A 1 185 ? 12.628 7.263 -4.569 1.00 68.56 185 SER A CA 1
ATOM 1381 C C 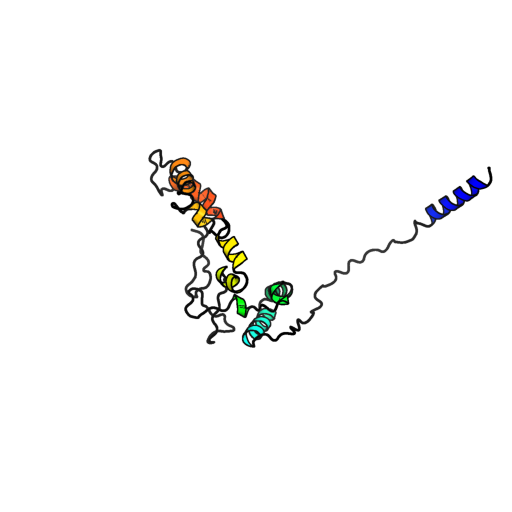. SER A 1 185 ? 12.927 5.905 -3.924 1.00 68.56 185 SER A C 1
ATOM 1383 O O . SER A 1 185 ? 12.275 4.890 -4.187 1.00 68.56 185 SER A O 1
ATOM 1385 N N . GLU A 1 186 ? 13.932 5.885 -3.051 1.00 67.56 186 GLU A N 1
ATOM 1386 C CA . GLU A 1 186 ? 14.209 4.753 -2.175 1.00 67.56 186 GLU A CA 1
ATOM 1387 C C . GLU A 1 186 ? 13.405 4.893 -0.885 1.00 67.56 186 GLU A C 1
ATOM 1389 O O . GLU A 1 186 ? 13.530 5.864 -0.140 1.00 67.56 186 GLU A O 1
ATOM 1394 N N . VAL A 1 187 ? 12.550 3.909 -0.612 1.00 68.88 187 VAL A N 1
ATOM 1395 C CA . VAL A 1 187 ? 11.789 3.861 0.636 1.00 68.88 187 VAL A CA 1
ATOM 1396 C C . VAL A 1 187 ? 12.565 3.015 1.633 1.00 68.88 187 VAL A C 1
ATOM 1398 O O . VAL A 1 187 ? 12.585 1.790 1.523 1.00 68.88 187 VAL A O 1
ATOM 1401 N N . GLN A 1 188 ? 13.180 3.665 2.618 1.00 67.94 188 GLN A N 1
ATOM 1402 C CA . GLN A 1 188 ? 13.825 2.976 3.733 1.00 67.94 188 GLN A CA 1
ATOM 1403 C C . GLN A 1 188 ? 12.847 2.818 4.903 1.00 67.94 188 GLN A C 1
ATOM 1405 O O . GLN A 1 188 ? 11.962 3.651 5.139 1.00 67.94 188 GLN A O 1
ATOM 1410 N N . VAL A 1 189 ? 13.004 1.727 5.647 1.00 69.06 189 VAL A N 1
ATOM 1411 C CA . VAL A 1 189 ? 12.272 1.476 6.891 1.00 69.06 189 VAL A CA 1
ATOM 1412 C C . VAL A 1 189 ? 13.161 1.831 8.079 1.00 69.06 189 VAL A C 1
ATOM 1414 O O . VAL A 1 189 ? 14.346 1.509 8.093 1.00 69.06 189 VAL A O 1
ATOM 1417 N N . GLY A 1 190 ? 12.600 2.544 9.052 1.00 67.88 190 GLY A N 1
ATOM 1418 C CA . GLY A 1 190 ? 13.265 2.876 10.303 1.00 67.88 190 GLY A CA 1
ATOM 1419 C C . GLY A 1 190 ? 13.374 1.669 11.244 1.00 67.88 190 GLY A C 1
ATOM 1420 O O . GLY A 1 190 ? 12.812 0.607 10.965 1.00 67.88 190 GLY A O 1
ATOM 1421 N N . PRO A 1 191 ? 14.056 1.827 12.394 1.00 71.62 191 PRO A N 1
ATOM 1422 C CA . PRO A 1 191 ? 14.290 0.743 13.357 1.00 71.62 191 PRO A CA 1
ATOM 1423 C C . PRO A 1 191 ? 13.015 0.122 13.948 1.00 71.62 191 PRO A C 1
ATOM 1425 O O . PRO A 1 191 ? 13.048 -0.979 14.488 1.00 71.62 191 PRO A O 1
ATOM 1428 N N . ASP A 1 192 ? 11.887 0.829 13.867 1.00 68.19 192 ASP A N 1
ATOM 1429 C CA . ASP A 1 192 ? 10.565 0.375 14.300 1.00 68.19 192 ASP A CA 1
ATOM 1430 C C . ASP A 1 192 ? 9.749 -0.289 13.171 1.00 68.19 192 ASP A C 1
ATOM 1432 O O . ASP A 1 192 ? 8.541 -0.503 13.319 1.00 68.19 192 ASP A O 1
ATOM 1436 N N . ASN A 1 193 ? 10.402 -0.604 12.044 1.00 69.25 193 ASN A N 1
ATOM 1437 C CA . ASN A 1 193 ? 9.817 -1.131 10.808 1.00 69.25 193 ASN A CA 1
ATOM 1438 C C . ASN A 1 193 ? 8.708 -0.244 10.217 1.00 69.25 193 ASN A C 1
ATOM 1440 O O . ASN A 1 193 ? 7.861 -0.715 9.451 1.00 69.25 193 ASN A O 1
ATOM 1444 N N . ARG A 1 194 ? 8.696 1.052 10.552 1.00 65.88 194 ARG A N 1
ATOM 1445 C CA . ARG A 1 194 ? 7.846 2.055 9.899 1.00 65.88 194 ARG A CA 1
ATOM 1446 C C . ARG A 1 194 ? 8.643 2.799 8.838 1.00 65.88 194 ARG A C 1
ATOM 1448 O O . ARG A 1 194 ? 9.864 2.727 8.811 1.00 65.88 194 ARG A O 1
ATOM 1455 N N . ARG A 1 195 ? 7.968 3.509 7.928 1.00 55.84 195 ARG A N 1
ATOM 1456 C CA . ARG A 1 195 ? 8.660 4.328 6.919 1.00 55.84 195 ARG A CA 1
ATOM 1457 C C . ARG A 1 195 ? 9.550 5.350 7.638 1.00 55.84 195 ARG A C 1
ATOM 1459 O O . ARG A 1 195 ? 9.029 6.193 8.365 1.00 55.84 195 ARG A O 1
ATOM 1466 N N . GLY A 1 196 ? 10.859 5.277 7.410 1.00 53.59 196 GLY A N 1
ATOM 1467 C CA . GLY A 1 196 ? 11.783 6.327 7.818 1.00 53.59 196 GLY A CA 1
ATOM 1468 C C . GLY A 1 196 ? 11.619 7.536 6.900 1.00 53.59 196 GLY A C 1
ATOM 1469 O O . GLY A 1 196 ? 11.387 7.381 5.700 1.00 53.59 196 GLY A O 1
ATOM 1470 N N . SER A 1 197 ? 11.715 8.748 7.442 1.00 40.66 197 SER A N 1
ATOM 1471 C CA . SER A 1 197 ? 11.932 9.937 6.620 1.00 40.66 197 SER A CA 1
ATOM 1472 C C . SER A 1 197 ? 13.335 9.836 6.030 1.00 40.66 197 SER A C 1
ATOM 1474 O O . SER A 1 197 ? 14.313 10.147 6.707 1.00 40.66 197 SER A O 1
ATOM 1476 N N . VAL A 1 198 ? 13.457 9.351 4.799 1.00 42.62 198 VAL A N 1
ATOM 1477 C CA . VAL A 1 198 ? 14.717 9.478 4.068 1.00 42.62 198 VAL A CA 1
ATOM 1478 C C . VAL A 1 198 ? 14.758 10.919 3.586 1.00 42.62 198 VAL A C 1
ATOM 1480 O O . VAL A 1 198 ? 13.949 11.313 2.747 1.00 42.62 198 VAL A O 1
ATOM 1483 N N . ALA A 1 199 ? 15.630 11.729 4.186 1.00 32.91 199 ALA A N 1
ATOM 1484 C CA . ALA A 1 199 ? 16.046 12.969 3.556 1.00 32.91 199 ALA A CA 1
ATOM 1485 C C . ALA A 1 199 ? 16.677 12.575 2.221 1.00 32.91 199 ALA A C 1
ATOM 1487 O O . ALA A 1 199 ? 17.611 11.776 2.200 1.00 32.91 199 ALA A O 1
ATOM 1488 N N .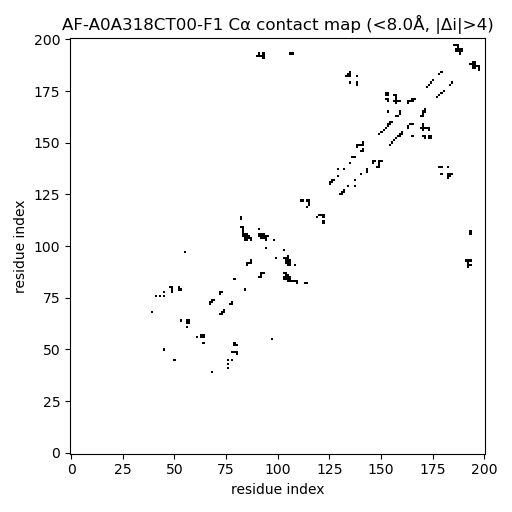 SER A 1 200 ? 16.106 13.069 1.128 1.00 30.00 200 SER A N 1
ATOM 1489 C CA . SER A 1 200 ? 16.673 12.951 -0.207 1.00 30.00 200 SER A CA 1
ATOM 1490 C C . SER A 1 200 ? 18.118 13.453 -0.147 1.00 30.00 200 SER A C 1
ATOM 1492 O O . SER A 1 200 ? 18.332 14.644 0.078 1.00 30.00 200 SER A O 1
ATOM 1494 N N . THR A 1 201 ? 19.090 12.549 -0.248 1.00 31.81 201 THR A N 1
ATOM 1495 C CA . THR A 1 201 ? 20.485 12.899 -0.543 1.00 31.81 201 THR A CA 1
ATOM 1496 C C . THR A 1 201 ? 20.649 13.045 -2.038 1.00 31.81 201 THR A C 1
ATOM 1498 O O . THR A 1 201 ? 20.180 12.115 -2.736 1.00 31.81 201 THR A O 1
#

Radius of gyration: 31.35 Å; Cα contacts (8 Å, |Δi|>4): 170; chains: 1; bounding box: 98×51×66 Å

Secondary structure (DSSP, 8-state):
-HHHHHHHHHHHHHHHHHTSSS--------------------SSPPPHHHHHHHHHHHHH-HHHHHHHHHSHHHHTT--HHHHHEE-TTSTT-B--GGGTTSS-EE-SS--HHHHTTT-HHHHHHHHTSTTTS-HHHHHH-SSGGGGHHHHIIIIIITTGGGTPPTTSHHHHHHIIIIIHHHH-----B-TTSSBP-----

pLDDT: mean 77.19, std 17.53, range [30.0, 97.19]

Mean predicted aligned error: 15.22 Å

Sequence (201 aa):
MRHYSSRISIICLAVLFGGVLAGTSAAETKDPNIADKKELVIKRGYSEEAANCIECHAKETPGIIESWKLGKMGHAGVSCYDCHVVEKKSSMASQCKGIKGTRTFISPMVSSKTCSRCHPVEVEQFLKSGHADLSRKAVYDTEKAGGVLVKLQWYNEGAAFMGNEKGSPSNTAPQTSGCQMCHGSEVQVGPDNRRGSVAST

Foldseek 3Di:
DVVVVVVVVVVVVCVVVVPPPDDPPPPPPPPPPPPPPPPDDDPPDDDPVQVLVLVVCCVVPVVVNVVCCVDPCVVVVNGPCLFFWDQPPDLLWFDDPSQPPHNTTTHPDGDLVSVCVPCVPVSVVCCPDCNVVQLLCVQCPCPPVVNVNVCCQQPPQLVVVVVRDGPPCSSCVSVVVPSCVPRVDDFDADPRSHTDPDDDD